Protein 3E2T (pdb70)

Secondary structure (DSSP, 8-state):
-------BGGGGGTT---EE-BTTTB--SSHHHH-HHHHHHHHHHHHHHHH--TTSPPPP----HHHHHHHHHHHHHHHHHHHHHB-HHHHHTHHHHHHHH--BTTBPPPHHHHHHHHHHHHS-EEEE-SSEE-HHHHHHHHHTTEEEE--S---TT-TT--SS--HHIIIIIIHHHHTSHHHHHHHHHHHHHHTT--HHHHHHHHHHHIIIIIT-EEEETTEEEE--HHHHT-HHHHHHHTSS-S-EEE--HHHHTTS---SSS--S-EEEESSHHHHHHHHHHHHTTS--SS--EEETTTTEEE-

Radius of gyration: 18.28 Å; Cα contacts (8 Å, |Δi|>4): 545; chains: 1; bounding box: 45×47×47 Å

CATH classification: 1.10.800.10

Structure (mmCIF, N/CA/C/O backbone):
data_3E2T
#
_entry.id   3E2T
#
_cell.length_a   78.000
_cell.length_b   155.300
_cell.length_c   61.800
_cell.angle_alpha   90.000
_cell.angle_beta   90.000
_cell.angle_gamma   90.000
#
_symmetry.space_group_name_H-M   'C 2 2 21'
#
loop_
_entity.id
_entity.type
_entity.pdbx_description
1 polymer 'Tryptophan 5-hydroxylase 1'
2 non-polymer 'FE (III) ION'
3 non-polymer 'SULFATE ION'
4 non-polymer IMIDAZOLE
5 non-polymer TRYPTOPHAN
6 non-polymer 'TRIETHYLENE GLYCOL'
7 water water
#
loop_
_atom_site.group_PDB
_atom_site.id
_atom_site.type_symbol
_atom_site.label_atom_id
_atom_site.label_alt_id
_atom_site.label_comp_id
_atom_site.label_asym_id
_atom_site.label_entity_id
_atom_site.label_seq_id
_atom_site.pdbx_PDB_ins_code
_atom_site.Cartn_x
_atom_site.Cartn_y
_atom_site.Cartn_z
_atom_site.occupancy
_atom_site.B_iso_or_equiv
_atom_site.auth_seq_id
_atom_site.auth_comp_id
_atom_site.auth_asym_id
_atom_site.auth_atom_id
_atom_site.pdbx_PDB_model_num
ATOM 1 N N . ASN A 1 5 ? -17.568 9.499 -29.320 1.00 46.60 105 ASN A N 1
ATOM 2 C CA . ASN A 1 5 ? -16.345 8.753 -28.900 1.00 46.47 105 ASN A CA 1
ATOM 3 C C . ASN A 1 5 ? -15.919 9.081 -27.461 1.00 45.28 105 ASN A C 1
ATOM 4 O O . ASN A 1 5 ? -15.464 10.195 -27.181 1.00 45.95 105 ASN A O 1
ATOM 9 N N . ILE A 1 6 ? -16.060 8.101 -26.567 1.00 43.12 106 ILE A N 1
ATOM 10 C CA . ILE A 1 6 ? -15.780 8.263 -25.130 1.00 40.35 106 ILE A CA 1
ATOM 11 C C . ILE A 1 6 ? -14.464 8.986 -24.830 1.00 37.91 106 ILE A C 1
ATOM 12 O O . ILE A 1 6 ? -13.396 8.469 -25.157 1.00 38.15 106 ILE A O 1
ATOM 17 N N . PRO A 1 7 ? -14.534 10.175 -24.191 1.00 34.82 107 PRO A N 1
ATOM 18 C CA . PRO A 1 7 ? -13.316 10.903 -23.778 1.00 31.95 107 PRO A CA 1
ATOM 19 C C . PRO A 1 7 ? -12.476 10.086 -22.788 1.00 28.59 107 PRO A C 1
ATOM 20 O O . PRO A 1 7 ? -12.978 9.142 -22.193 1.00 28.06 107 PRO A O 1
ATOM 24 N N . TRP A 1 8 ? -11.201 10.433 -22.641 1.00 26.18 108 TRP A N 1
ATOM 25 C CA . TRP A 1 8 ? -10.331 9.766 -21.673 1.00 23.34 108 TRP A CA 1
ATOM 26 C C . TRP A 1 8 ? -10.892 9.941 -20.255 1.00 21.36 108 TRP A C 1
ATOM 27 O O . TRP A 1 8 ? -11.362 11.026 -19.906 1.00 19.28 108 TRP A O 1
ATOM 38 N N . TYR A 1 9 ? -10.847 8.880 -19.454 1.00 19.32 109 TYR A N 1
ATOM 39 C CA . TYR A 1 9 ? -11.142 8.990 -18.018 1.00 18.56 109 TYR A CA 1
ATOM 40 C C . TYR A 1 9 ? -10.269 8.051 -17.170 1.00 17.25 109 TYR A C 1
ATOM 41 O O . TYR A 1 9 ? -9.881 6.968 -17.626 1.00 16.51 109 TYR A O 1
ATOM 50 N N . PRO A 1 10 ? -9.943 8.467 -15.933 1.00 16.42 110 PRO A N 1
ATOM 51 C CA . PRO A 1 10 ? -9.153 7.603 -15.050 1.00 15.08 110 PRO A CA 1
ATOM 52 C C . PRO A 1 10 ? -9.901 6.321 -14.616 1.00 14.69 110 PRO A C 1
ATOM 53 O O . PRO A 1 10 ? -11.129 6.343 -14.388 1.00 13.54 110 PRO A O 1
ATOM 57 N N . LYS A 1 11 ? -9.156 5.218 -14.518 1.00 14.76 111 LYS A N 1
ATOM 58 C CA . LYS A 1 11 ? -9.706 3.886 -14.183 1.00 16.79 111 LYS A CA 1
ATOM 59 C C . LYS A 1 11 ? -9.322 3.407 -12.783 1.00 16.52 111 LYS A C 1
ATOM 60 O O . LYS A 1 11 ? -9.965 2.518 -12.214 1.00 16.35 111 LYS A O 1
ATOM 66 N N . LYS A 1 12 ? -8.232 3.950 -12.265 1.00 15.65 112 LYS A N 1
ATOM 67 C CA . LYS A 1 12 ? -7.765 3.616 -10.926 1.00 16.03 112 LYS A CA 1
ATOM 68 C C . LYS A 1 12 ? -7.221 4.886 -10.288 1.00 14.81 112 LYS A C 1
ATOM 69 O O . LYS A 1 12 ? -6.921 5.862 -10.995 1.00 15.23 112 LYS A O 1
ATOM 75 N N . ILE A 1 13 ? -7.102 4.877 -8.967 1.00 12.78 113 ILE A N 1
ATOM 76 C CA . ILE A 1 13 ? -6.763 6.082 -8.211 1.00 12.36 113 ILE A CA 1
ATOM 77 C C . ILE A 1 13 ? -5.435 6.733 -8.627 1.00 12.51 113 ILE A C 1
ATOM 78 O O . ILE A 1 13 ? -5.345 7.961 -8.659 1.00 11.00 113 ILE A O 1
ATOM 83 N N . SER A 1 14 ? -4.419 5.935 -8.968 1.00 13.23 114 SER A N 1
ATOM 84 C CA . SER A 1 14 ? -3.141 6.528 -9.384 1.00 13.07 114 SER A CA 1
ATOM 85 C C . SER A 1 14 ? -3.213 7.248 -10.730 1.00 12.88 114 SER A C 1
ATOM 86 O O . SER A 1 14 ? -2.337 8.066 -11.035 1.00 13.15 114 SER A O 1
ATOM 89 N N . ASP A 1 15 ? -4.220 6.925 -11.542 1.00 11.68 115 ASP A N 1
ATOM 90 C CA . ASP A 1 15 ? -4.406 7.610 -12.824 1.00 12.41 115 ASP A CA 1
ATOM 91 C C . ASP A 1 15 ? -4.649 9.111 -12.659 1.00 12.43 115 ASP A C 1
ATOM 92 O O . ASP A 1 15 ? -4.527 9.853 -13.637 1.00 12.83 115 ASP A O 1
ATOM 97 N N . LEU A 1 16 ? -5.007 9.555 -11.451 1.00 11.95 116 LEU A N 1
ATOM 98 C CA . LEU A 1 16 ? -5.165 11.003 -11.175 1.00 12.13 116 LEU A CA 1
ATOM 99 C C . LEU A 1 16 ? -3.829 11.781 -11.292 1.00 12.14 116 LEU A C 1
ATOM 100 O O . LEU A 1 16 ? -3.812 13.038 -11.288 1.00 11.01 116 LEU A O 1
ATOM 105 N N . ASP A 1 17 ? -2.714 11.042 -11.411 1.00 11.45 117 ASP A N 1
ATOM 106 C CA . ASP A 1 17 ? -1.404 11.668 -11.717 1.00 12.15 117 ASP A CA 1
ATOM 107 C C . ASP A 1 17 ? -1.349 12.164 -13.159 1.00 11.88 117 ASP A C 1
ATOM 108 O O . ASP A 1 17 ? -0.587 13.072 -13.471 1.00 12.08 117 ASP A O 1
ATOM 113 N N . LYS A 1 18 ? -2.124 11.529 -14.034 1.00 12.54 118 LYS A N 1
ATOM 114 C CA . LYS A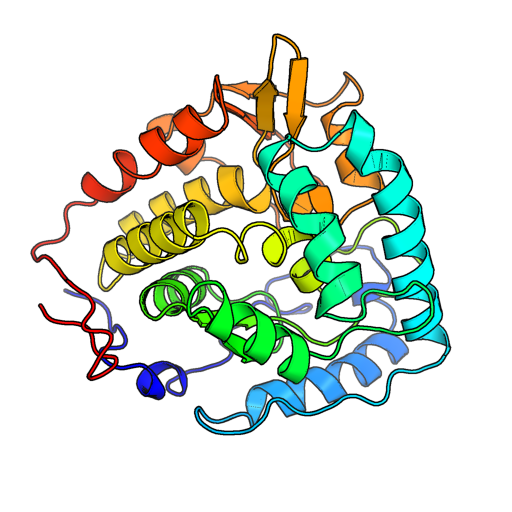 1 18 ? -2.062 11.794 -15.479 1.00 12.25 118 LYS A CA 1
ATOM 115 C C . LYS A 1 18 ? -2.719 13.121 -15.827 1.00 13.15 118 LYS A C 1
ATOM 116 O O . LYS A 1 18 ? -3.899 13.324 -15.549 1.00 12.19 118 LYS A O 1
ATOM 122 N N . CYS A 1 19 ? -1.931 14.039 -16.385 1.00 14.43 119 CYS A N 1
ATOM 123 C CA . CYS A 1 19 ? -2.416 15.377 -16.708 1.00 14.21 119 CYS A CA 1
ATOM 124 C C . CYS A 1 19 ? -3.020 16.079 -15.485 1.00 13.81 119 CYS A C 1
ATOM 125 O O . CYS A 1 19 ? -4.030 16.793 -15.582 1.00 13.48 119 CYS A O 1
ATOM 128 N N . ALA A 1 20 ? -2.393 15.871 -14.332 1.00 14.59 120 ALA A N 1
ATOM 129 C CA . ALA A 1 20 ? -2.780 16.562 -13.103 1.00 13.51 120 ALA A CA 1
ATOM 130 C C . ALA A 1 20 ? -2.672 18.091 -13.293 1.00 13.93 120 ALA A C 1
ATOM 131 O O . ALA A 1 20 ? -1.955 18.556 -14.175 1.00 14.11 120 ALA A O 1
ATOM 133 N N . ASN A 1 21 ? -3.394 18.857 -12.471 1.00 12.91 121 ASN A N 1
ATOM 134 C CA . ASN A 1 21 ? -3.236 20.318 -12.418 1.00 14.20 121 ASN A CA 1
ATOM 135 C C . ASN A 1 21 ? -3.564 21.052 -13.712 1.00 14.41 121 ASN A C 1
ATOM 136 O O . ASN A 1 21 ? -2.935 22.058 -14.058 1.00 13.36 121 ASN A O 1
ATOM 141 N N . ARG A 1 22 ? -4.581 20.561 -14.405 1.00 14.94 122 ARG A N 1
ATOM 142 C CA . ARG A 1 22 ? -5.162 21.295 -15.525 1.00 15.77 122 ARG A CA 1
ATOM 143 C C . ARG A 1 22 ? -6.122 22.346 -14.942 1.00 13.81 122 ARG A C 1
ATOM 144 O O . ARG A 1 22 ? -7.342 22.140 -14.843 1.00 13.33 122 ARG A O 1
ATOM 152 N N . VAL A 1 23 ? -5.538 23.457 -14.514 1.00 13.04 123 VAL A N 1
ATOM 153 C CA . VAL A 1 23 ? -6.232 24.464 -13.717 1.00 12.77 123 VAL A CA 1
ATOM 154 C C . VAL A 1 23 ? -6.391 25.800 -14.446 1.00 13.55 123 VAL A C 1
ATOM 155 O O . VAL A 1 23 ? -5.598 26.146 -15.337 1.00 13.92 123 VAL A O 1
ATOM 159 N N A LEU A 1 24 ? -7.393 26.567 -14.032 0.50 14.20 124 LEU A N 1
ATOM 160 N N B LEU A 1 24 ? -7.422 26.545 -14.071 0.50 13.90 124 LEU A N 1
ATOM 161 C CA A LEU A 1 24 ? -7.649 27.887 -14.591 0.50 15.26 124 LEU A CA 1
ATOM 162 C CA B LEU A 1 24 ? -7.623 27.880 -14.601 0.50 14.68 124 LEU A CA 1
ATOM 163 C C A LEU A 1 24 ? -6.833 28.927 -13.824 0.50 15.65 124 LEU A C 1
ATOM 164 C C B LEU A 1 24 ? -6.693 28.815 -13.840 0.50 15.23 124 LEU A C 1
ATOM 165 O O A LEU A 1 24 ? -6.872 28.962 -12.594 0.50 15.88 124 LEU A O 1
ATOM 166 O O B LEU A 1 24 ? -6.496 28.656 -12.634 0.50 15.22 124 LEU A O 1
ATOM 175 N N . MET A 1 25 ? -6.095 29.765 -14.553 1.00 14.97 125 MET A N 1
ATOM 176 C CA . MET A 1 25 ? -5.126 30.678 -13.952 1.00 15.34 125 MET A CA 1
ATOM 177 C C . MET A 1 25 ? -5.333 32.131 -14.354 1.00 14.98 125 MET A C 1
ATOM 178 O O . MET A 1 25 ? -5.751 32.434 -15.485 1.00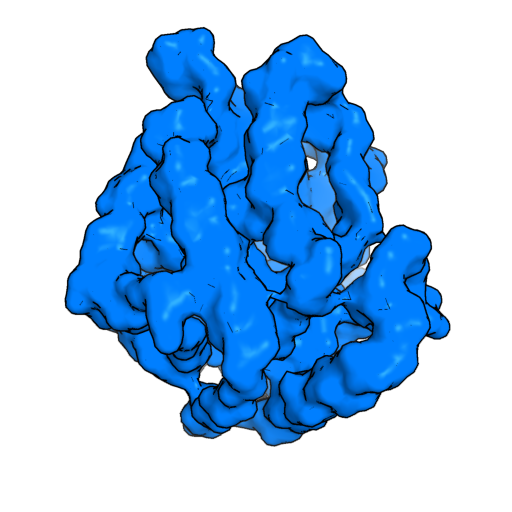 14.14 125 MET A O 1
ATOM 183 N N . TYR A 1 26 ? -5.006 33.031 -13.425 1.00 15.63 126 TYR A N 1
ATOM 184 C CA . TYR A 1 26 ? -4.978 34.467 -13.702 1.00 15.71 126 TYR A CA 1
ATOM 185 C C . TYR A 1 26 ? -3.987 34.751 -14.835 1.00 15.63 126 TYR A C 1
ATOM 186 O O . TYR A 1 26 ? -2.883 34.198 -14.855 1.00 14.86 126 TYR A O 1
ATOM 195 N N . GLY A 1 27 ? -4.389 35.574 -15.798 1.00 16.49 127 GLY A N 1
ATOM 196 C CA . GLY A 1 27 ? -3.555 35.823 -16.976 1.00 18.20 127 GLY A CA 1
ATOM 197 C C . GLY A 1 27 ? -3.765 34.854 -18.136 1.00 20.01 127 GLY A C 1
ATOM 198 O O . GLY A 1 27 ? -3.120 34.967 -19.194 1.00 21.52 127 GLY A O 1
ATOM 199 N N . SER A 1 28 ? -4.651 33.883 -17.949 1.00 20.06 128 SER A N 1
ATOM 200 C CA . SER A 1 28 ? -4.990 32.963 -19.027 1.00 19.96 128 SER A CA 1
ATOM 201 C C . SER A 1 28 ? -6.497 32.880 -19.161 1.00 20.40 128 SER A C 1
ATOM 202 O O . SER A 1 28 ? -7.057 33.266 -20.201 1.00 20.50 128 SER A O 1
ATOM 205 N N . ASP A 1 29 ? -7.149 32.391 -18.107 1.00 18.97 129 ASP A N 1
ATOM 206 C CA . ASP A 1 29 ? -8.595 32.179 -18.112 1.00 19.90 129 ASP A CA 1
ATOM 207 C C . ASP A 1 29 ? -9.352 33.068 -17.097 1.00 18.76 129 ASP A C 1
ATOM 208 O O . ASP A 1 29 ? -10.578 33.240 -17.227 1.00 18.33 129 ASP A O 1
ATOM 213 N N . LEU A 1 30 ? -8.637 33.619 -16.105 1.00 14.67 130 LEU A N 1
ATOM 214 C CA . LEU A 1 30 ? -9.248 34.464 -15.058 1.00 13.29 130 LEU A CA 1
ATOM 215 C C . LEU A 1 30 ? -8.741 35.916 -15.048 1.00 13.89 130 LEU A C 1
ATOM 216 O O . LEU A 1 30 ? -7.578 36.201 -15.382 1.00 13.46 130 LEU A O 1
ATOM 221 N N . ASP A 1 31 ? -9.617 36.831 -14.649 1.00 13.55 131 ASP A N 1
ATOM 222 C CA . ASP A 1 31 ? -9.238 38.239 -14.436 1.00 15.01 131 ASP A CA 1
ATOM 223 C C . ASP A 1 31 ? -10.230 38.913 -13.480 1.00 14.52 131 ASP A C 1
ATOM 224 O O . ASP A 1 31 ? -11.418 38.552 -13.452 1.00 15.71 131 ASP A O 1
ATOM 229 N N . ALA A 1 32 ? -9.743 39.888 -12.705 1.00 13.65 132 ALA A N 1
ATOM 230 C CA . ALA A 1 32 ? -10.561 40.615 -11.747 1.00 12.44 132 ALA A CA 1
ATOM 231 C C . ALA A 1 32 ? -9.738 41.760 -11.157 1.00 13.36 132 ALA A C 1
ATOM 232 O O . ALA A 1 32 ? -8.535 41.626 -10.996 1.00 12.69 132 ALA A O 1
ATOM 234 N N . ASP A 1 33 ? -10.383 42.873 -10.831 1.00 14.39 133 ASP A N 1
ATOM 235 C CA . ASP A 1 33 ? -9.698 43.953 -10.138 1.00 15.91 133 ASP A CA 1
ATOM 236 C C . ASP A 1 33 ? -9.597 43.634 -8.642 1.00 14.25 133 ASP A C 1
ATOM 237 O O . ASP A 1 33 ? -10.327 44.175 -7.841 1.00 14.69 133 ASP A O 1
ATOM 242 N N . HIS A 1 34 ? -8.664 42.773 -8.274 1.00 12.66 134 HIS A N 1
ATOM 243 C CA . HIS A 1 34 ? -8.580 42.286 -6.894 1.00 12.04 134 HIS A CA 1
ATOM 244 C C . HIS A 1 34 ? -7.105 42.029 -6.627 1.00 11.07 134 HIS A C 1
ATOM 245 O O . HIS A 1 34 ? -6.403 41.504 -7.499 1.00 13.37 134 HIS A O 1
ATOM 252 N N . PRO A 1 35 ? -6.614 42.396 -5.427 1.00 11.47 135 PRO A N 1
ATOM 253 C CA . PRO A 1 35 ? -5.181 42.260 -5.144 1.00 9.97 135 PRO A CA 1
ATOM 254 C C . PRO A 1 35 ? -4.647 40.814 -5.225 1.00 9.69 135 PRO A C 1
ATOM 255 O O . PRO A 1 35 ? -3.462 40.606 -5.503 1.00 8.48 135 PRO A O 1
ATOM 259 N N . GLY A 1 36 ? -5.512 39.824 -4.992 1.00 8.35 136 GLY A N 1
ATOM 260 C CA . GLY A 1 36 ? -5.111 38.409 -5.115 1.00 8.37 136 GLY A CA 1
ATOM 261 C C . GLY A 1 36 ? -4.651 38.033 -6.518 1.00 8.58 136 GLY A C 1
ATOM 262 O O . GLY A 1 36 ? -3.912 37.061 -6.690 1.00 7.55 136 GLY A O 1
ATOM 263 N N . PHE A 1 37 ? -5.108 38.788 -7.521 1.00 7.97 137 PHE A N 1
ATOM 264 C CA . PHE A 1 37 ? -4.552 38.703 -8.887 1.00 10.76 137 PHE A CA 1
ATOM 265 C C . PHE A 1 37 ? -3.479 39.772 -9.155 1.00 11.00 137 PHE A C 1
ATOM 266 O O . PHE A 1 37 ? -2.422 39.472 -9.723 1.00 12.53 137 PHE A O 1
ATOM 274 N N . LYS A 1 38 ? -3.745 41.013 -8.751 1.00 11.76 138 LYS A N 1
ATOM 275 C CA . LYS A 1 38 ? -2.931 42.155 -9.204 1.00 12.88 138 LYS A CA 1
ATOM 276 C C . LYS A 1 38 ? -1.632 42.458 -8.434 1.00 12.96 138 LYS A C 1
ATOM 277 O O . LYS A 1 38 ? -0.728 43.084 -8.985 1.00 14.47 138 LYS A O 1
ATOM 283 N N . ASP A 1 39 ? -1.530 42.011 -7.180 1.00 12.80 139 ASP A N 1
ATOM 284 C CA . ASP A 1 39 ? -0.344 42.264 -6.356 1.00 11.97 139 ASP A CA 1
ATOM 285 C C . ASP A 1 39 ? 0.765 41.285 -6.762 1.00 11.50 139 ASP A C 1
ATOM 286 O O . ASP A 1 39 ? 0.733 40.094 -6.422 1.00 9.55 139 ASP A O 1
ATOM 291 N N . ASN A 1 40 ? 1.756 41.804 -7.481 1.00 12.33 140 ASN A N 1
ATOM 292 C CA . ASN A 1 40 ? 2.846 41.002 -7.996 1.00 12.05 140 ASN A CA 1
ATOM 293 C C . ASN A 1 40 ? 3.629 40.228 -6.936 1.00 12.45 140 ASN A C 1
ATOM 294 O O . ASN A 1 40 ? 4.048 39.109 -7.174 1.00 13.38 140 ASN A O 1
ATOM 299 N N . VAL A 1 41 ? 3.844 40.833 -5.774 1.00 12.80 141 VAL A N 1
ATOM 300 C CA . VAL A 1 41 ? 4.537 40.168 -4.657 1.00 12.31 141 VAL A CA 1
ATOM 301 C C . VAL A 1 41 ? 3.741 38.950 -4.142 1.00 13.00 141 VAL A C 1
ATOM 302 O O . VAL A 1 41 ? 4.307 37.899 -3.818 1.00 11.72 141 VAL A O 1
ATOM 306 N N . TYR A 1 42 ? 2.420 39.091 -4.076 1.00 10.74 142 TYR A N 1
ATOM 307 C CA . TYR A 1 42 ? 1.582 37.988 -3.626 1.00 11.54 142 TYR A CA 1
ATOM 308 C C . TYR A 1 42 ? 1.601 36.830 -4.640 1.00 11.10 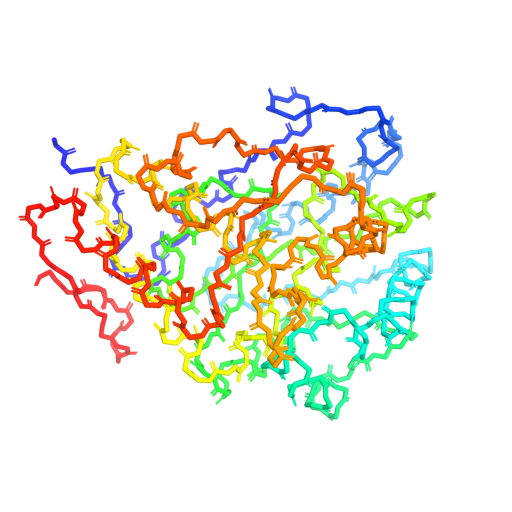142 TYR A C 1
ATOM 309 O O . TYR A 1 42 ? 1.622 35.665 -4.252 1.00 11.05 142 TYR A O 1
ATOM 318 N N . ARG A 1 43 ? 1.586 37.149 -5.934 1.00 11.25 143 ARG A N 1
ATOM 319 C CA . ARG A 1 43 ? 1.669 36.108 -6.970 1.00 12.18 143 ARG A CA 1
ATOM 320 C C . ARG A 1 43 ? 2.973 35.289 -6.877 1.00 12.96 143 ARG A C 1
ATOM 321 O O . ARG A 1 43 ? 2.990 34.077 -7.168 1.00 13.35 143 ARG A O 1
ATOM 329 N N . LYS A 1 44 ? 4.071 35.940 -6.497 1.00 12.05 144 LYS A N 1
ATOM 330 C CA . LYS A 1 44 ? 5.332 35.218 -6.339 1.00 13.45 144 LYS A CA 1
ATOM 331 C C . LYS A 1 44 ? 5.280 34.225 -5.187 1.00 13.22 144 LYS A C 1
ATOM 332 O O . LYS A 1 44 ? 5.817 33.115 -5.296 1.00 14.49 144 LYS A O 1
ATOM 338 N N . ARG A 1 45 ? 4.585 34.597 -4.113 1.00 13.19 145 ARG A N 1
ATOM 339 C CA . ARG A 1 45 ? 4.377 33.690 -2.981 1.00 13.40 145 ARG A CA 1
ATOM 340 C C . ARG A 1 45 ? 3.506 32.491 -3.391 1.00 13.85 145 ARG A C 1
ATOM 341 O O . ARG A 1 45 ? 3.780 31.351 -2.995 1.00 13.70 145 ARG A O 1
ATOM 349 N N . ARG A 1 46 ? 2.463 32.753 -4.185 1.00 13.02 146 ARG A N 1
ATOM 350 C CA . ARG A 1 46 ? 1.501 31.712 -4.579 1.00 12.05 146 ARG A CA 1
ATOM 351 C C . ARG A 1 46 ? 2.205 30.586 -5.341 1.00 12.51 146 ARG A C 1
ATOM 352 O O . ARG A 1 46 ? 1.813 29.417 -5.269 1.00 12.30 146 ARG A O 1
ATOM 360 N N . LYS A 1 47 ? 3.246 30.947 -6.080 1.00 12.78 147 LYS A N 1
ATOM 361 C CA . LYS A 1 47 ? 3.978 29.989 -6.910 1.00 16.51 147 LYS A CA 1
ATOM 362 C C . LYS A 1 47 ? 4.674 28.902 -6.071 1.00 16.47 147 LYS A C 1
ATOM 363 O O . LYS A 1 47 ? 4.908 27.796 -6.562 1.00 16.95 147 LYS A O 1
ATOM 369 N N . TYR A 1 48 ? 5.019 29.215 -4.822 1.00 16.83 148 TYR A N 1
ATOM 370 C CA . TYR A 1 48 ? 5.576 28.202 -3.900 1.00 16.80 148 TYR A CA 1
ATOM 371 C C . TYR A 1 48 ? 4.583 27.033 -3.720 1.00 15.66 148 TYR A C 1
ATOM 372 O O . TYR A 1 48 ? 4.975 25.854 -3.820 1.00 14.67 148 TYR A O 1
ATOM 381 N N . PHE A 1 49 ? 3.304 27.360 -3.494 1.00 13.86 149 PHE A N 1
ATOM 382 C CA . PHE A 1 49 ? 2.241 26.352 -3.331 1.00 12.75 149 PHE A CA 1
ATOM 383 C C . PHE A 1 49 ? 1.936 25.596 -4.625 1.00 12.92 149 PHE A C 1
ATOM 384 O O . PHE A 1 49 ? 1.777 24.368 -4.623 1.00 12.42 149 PHE A O 1
ATOM 392 N N . ALA A 1 50 ? 1.841 26.332 -5.726 1.00 12.20 150 ALA A N 1
ATOM 393 C CA . ALA A 1 50 ? 1.628 25.753 -7.053 1.00 13.99 150 ALA A CA 1
ATOM 394 C C . ALA A 1 50 ? 2.678 24.690 -7.443 1.00 13.80 150 ALA A C 1
ATOM 395 O O . ALA A 1 50 ? 2.327 23.619 -7.946 1.00 14.17 150 ALA A O 1
ATOM 397 N N . ASP A 1 51 ? 3.958 24.991 -7.208 1.00 14.51 151 ASP A N 1
ATOM 398 C CA . ASP A 1 51 ? 5.045 24.041 -7.486 1.00 14.14 151 ASP A CA 1
ATOM 399 C C . ASP A 1 51 ? 4.921 22.756 -6.663 1.00 13.43 151 ASP A C 1
ATOM 400 O O . ASP A 1 51 ? 5.159 21.642 -7.163 1.00 11.83 151 ASP A O 1
ATOM 405 N N . LEU A 1 52 ? 4.549 22.913 -5.399 1.00 13.33 152 LEU A N 1
ATOM 406 C CA . LEU A 1 52 ? 4.331 21.777 -4.521 1.00 14.06 152 LEU A CA 1
ATOM 407 C C . LEU A 1 52 ? 3.222 20.875 -5.076 1.00 14.10 152 LEU A C 1
ATOM 408 O O . LEU A 1 52 ? 3.367 19.656 -5.135 1.00 12.76 152 LEU A O 1
ATOM 413 N N . ALA A 1 53 ? 2.111 21.479 -5.477 1.00 13.48 153 ALA A N 1
ATOM 414 C CA . ALA A 1 53 ? 1.016 20.727 -6.085 1.00 13.69 153 ALA A CA 1
ATOM 415 C C . ALA A 1 53 ? 1.435 20.029 -7.389 1.00 14.97 153 ALA A C 1
ATOM 416 O O . ALA A 1 53 ? 1.031 18.884 -7.636 1.00 13.40 153 ALA A O 1
ATOM 418 N N . MET A 1 54 ? 2.225 20.719 -8.221 1.00 14.73 154 MET A N 1
ATOM 419 C CA . MET A 1 54 ? 2.629 20.177 -9.517 1.00 18.49 154 MET A CA 1
ATOM 420 C C . MET A 1 54 ? 3.579 18.991 -9.417 1.00 16.81 154 MET A C 1
ATOM 421 O O . MET A 1 54 ? 3.646 18.175 -10.340 1.00 16.72 154 MET A O 1
ATOM 426 N N . ASN A 1 55 ? 4.305 18.898 -8.308 1.00 16.28 155 ASN A N 1
ATOM 427 C CA . ASN A 1 55 ? 5.215 17.777 -8.107 1.00 17.74 155 ASN A CA 1
ATOM 428 C C . ASN A 1 55 ? 4.661 16.628 -7.255 1.00 16.59 155 ASN A C 1
ATOM 429 O O . ASN A 1 55 ? 5.337 15.612 -7.055 1.00 16.77 155 ASN A O 1
ATOM 434 N N . TYR A 1 56 ? 3.439 16.781 -6.755 1.00 14.30 156 TYR A N 1
ATOM 435 C CA . TYR A 1 56 ? 2.806 15.709 -5.979 1.00 13.89 156 TYR A CA 1
ATOM 436 C C . TYR A 1 56 ? 2.491 14.470 -6.839 1.00 12.62 156 TYR A C 1
ATOM 437 O O . TYR A 1 56 ? 2.045 14.592 -7.972 1.00 12.15 156 TYR A O 1
ATOM 446 N N . LYS A 1 57 ? 2.711 13.280 -6.276 1.00 13.06 157 LYS A N 1
ATOM 447 C CA . LYS A 1 57 ? 2.385 12.010 -6.934 1.00 13.12 157 LYS A CA 1
ATOM 448 C C . LYS A 1 57 ? 1.563 11.196 -5.955 1.00 12.47 157 LYS A C 1
ATOM 449 O O . LYS A 1 57 ? 1.893 11.153 -4.774 1.00 12.00 157 LYS A O 1
ATOM 455 N N . HIS A 1 58 ? 0.491 10.567 -6.425 1.00 13.34 158 HIS A N 1
ATOM 456 C CA . HIS A 1 58 ? -0.318 9.689 -5.551 1.00 14.69 158 HIS A CA 1
ATOM 457 C C . HIS A 1 58 ? 0.577 8.805 -4.660 1.00 15.64 158 HIS A C 1
ATOM 458 O O . HIS A 1 58 ? 1.518 8.185 -5.139 1.00 16.09 158 HIS A O 1
ATOM 465 N N . GLY A 1 59 ? 0.283 8.758 -3.367 1.00 16.81 159 GLY A N 1
ATOM 466 C CA . GLY A 1 59 ? 1.096 7.983 -2.424 1.00 18.06 159 GLY A CA 1
ATOM 467 C C . GLY A 1 59 ? 2.036 8.842 -1.592 1.00 19.50 159 GLY A C 1
ATOM 468 O O . GLY A 1 59 ? 2.495 8.413 -0.523 1.00 18.98 159 GLY A O 1
ATOM 469 N N . ASP A 1 60 ? 2.330 10.054 -2.067 1.00 19.06 160 ASP A N 1
ATOM 470 C CA . ASP A 1 60 ? 3.144 11.002 -1.281 1.00 18.07 160 ASP A CA 1
ATOM 471 C C . ASP A 1 60 ? 2.370 11.490 -0.058 1.00 18.07 160 ASP A C 1
ATOM 472 O O . ASP A 1 60 ? 1.150 11.626 -0.105 1.00 17.48 160 ASP A O 1
ATOM 477 N N . PRO A 1 61 ? 3.076 11.816 1.034 1.00 18.31 161 PRO A N 1
ATOM 478 C CA . PRO A 1 61 ? 2.361 12.609 2.040 1.00 17.93 161 PRO A CA 1
ATOM 479 C C . PRO A 1 61 ? 2.104 13.995 1.439 1.00 17.34 161 PRO A C 1
ATOM 480 O O . PRO A 1 61 ? 2.844 14.423 0.549 1.00 16.92 161 PRO A O 1
ATOM 484 N N . ILE A 1 62 ? 1.068 14.692 1.889 1.00 15.56 162 ILE A N 1
ATOM 485 C CA . ILE A 1 62 ? 0.852 16.050 1.389 1.00 15.82 162 ILE A CA 1
ATOM 486 C C . ILE A 1 62 ? 1.830 16.973 2.087 1.00 15.91 162 ILE A C 1
ATOM 487 O O . ILE A 1 62 ? 1.935 16.947 3.308 1.00 14.63 162 ILE A O 1
ATOM 492 N N . PRO A 1 63 ? 2.545 17.806 1.310 1.00 17.44 163 PRO A N 1
ATOM 493 C CA . PRO A 1 63 ? 3.589 18.658 1.885 1.00 18.38 163 PRO A CA 1
ATOM 494 C C . PRO A 1 63 ? 3.064 19.537 3.022 1.00 19.33 163 PRO A C 1
ATOM 495 O O . PRO A 1 63 ? 1.990 20.145 2.887 1.00 18.52 163 PRO A O 1
ATOM 499 N N . GLU A 1 64 ? 3.802 19.585 4.131 1.00 20.24 164 GLU A N 1
ATOM 500 C CA . GLU A 1 64 ? 3.422 20.435 5.245 1.00 22.78 164 GLU A CA 1
ATOM 501 C C . GLU A 1 64 ? 3.944 21.836 4.933 1.00 21.56 164 GLU A C 1
ATOM 502 O O . GLU A 1 64 ? 5.045 21.986 4.391 1.00 21.22 164 GLU A O 1
ATOM 508 N N . ILE A 1 65 ? 3.148 22.855 5.250 1.00 19.81 165 ILE A N 1
ATOM 509 C CA . ILE A 1 65 ? 3.465 24.222 4.844 1.00 19.05 165 ILE A CA 1
ATOM 510 C C . ILE A 1 65 ? 3.879 25.081 6.025 1.00 19.70 165 ILE A C 1
ATOM 511 O O . ILE A 1 65 ? 3.275 25.016 7.100 1.00 18.77 165 ILE A O 1
ATOM 516 N N . GLU A 1 66 ? 4.909 25.894 5.825 1.00 20.42 166 GLU A N 1
ATOM 517 C CA . GLU A 1 66 ? 5.279 26.890 6.818 1.00 21.64 166 GLU A CA 1
ATOM 518 C C . GLU A 1 66 ? 4.613 28.188 6.403 1.00 19.60 166 GLU A C 1
ATOM 519 O O . GLU A 1 66 ? 5.105 28.859 5.518 1.00 19.53 166 GLU A O 1
ATOM 525 N N . PHE A 1 67 ? 3.474 28.522 7.017 1.00 17.54 167 PHE A N 1
ATOM 526 C CA . PHE A 1 67 ? 2.717 29.712 6.616 1.00 15.04 167 PHE A CA 1
ATOM 527 C C . PHE A 1 67 ? 3.367 30.986 7.182 1.00 15.28 167 PHE A C 1
ATOM 528 O O . PHE A 1 67 ? 4.014 30.940 8.231 1.00 15.03 167 PHE A O 1
ATOM 536 N N . THR A 1 68 ? 3.197 32.119 6.510 1.00 14.13 168 THR A N 1
ATOM 537 C CA . THR A 1 68 ? 3.688 33.379 7.072 1.00 13.99 168 THR A CA 1
ATOM 538 C C . THR A 1 68 ? 2.749 33.910 8.174 1.00 15.67 168 THR A C 1
ATOM 539 O O . THR A 1 68 ? 1.566 33.551 8.232 1.00 14.51 168 THR A O 1
ATOM 543 N N . GLU A 1 69 ? 3.277 34.767 9.051 1.00 15.32 169 GLU A N 1
ATOM 544 C CA . GLU A 1 69 ? 2.460 35.349 10.112 1.00 17.16 169 GLU A CA 1
ATOM 545 C C . GLU A 1 69 ? 1.233 36.052 9.495 1.00 15.39 169 GLU A C 1
ATOM 546 O O . GLU A 1 69 ? 0.125 35.960 10.006 1.00 13.32 169 GLU A O 1
ATOM 552 N N . GLU A 1 70 ? 1.448 36.744 8.383 1.00 15.04 170 GLU A N 1
ATOM 553 C CA . GLU A 1 70 ? 0.364 37.354 7.604 1.00 15.31 170 GLU A CA 1
ATOM 554 C C . GLU A 1 70 ? -0.756 36.379 7.156 1.00 13.77 170 GLU A C 1
ATOM 555 O O . GLU A 1 70 ? -1.953 36.703 7.229 1.00 10.70 170 GLU A O 1
ATOM 561 N N . GLU A 1 71 ? -0.352 35.228 6.623 1.00 12.71 171 GLU A N 1
ATOM 562 C CA . GLU A 1 71 ? -1.301 34.188 6.169 1.00 11.73 171 GLU A CA 1
ATOM 563 C C . GLU A 1 71 ? -2.072 33.598 7.359 1.00 11.72 171 GLU A C 1
ATOM 564 O O . GLU A 1 71 ? -3.297 33.404 7.303 1.00 10.41 171 GLU A O 1
ATOM 570 N N . ILE A 1 72 ? -1.363 33.319 8.453 1.00 11.86 172 ILE A N 1
ATOM 571 C CA . ILE A 1 72 ? -2.046 32.848 9.663 1.00 12.54 172 ILE A CA 1
ATOM 572 C C . ILE A 1 72 ? -3.092 33.865 10.180 1.00 12.71 172 ILE A C 1
ATOM 573 O O . ILE A 1 72 ? -4.214 33.481 10.515 1.00 13.28 172 ILE A O 1
ATOM 578 N N . LYS A 1 73 ? -2.743 35.152 10.197 1.00 12.66 173 LYS A N 1
ATOM 579 C CA . LYS A 1 73 ? -3.688 36.225 10.565 1.00 13.71 173 LYS A CA 1
ATOM 580 C C . LYS A 1 73 ? -4.968 36.303 9.676 1.00 12.93 173 LYS A C 1
ATOM 581 O O . LYS A 1 73 ? -6.097 36.534 10.174 1.00 9.80 173 LYS A O 1
ATOM 587 N N . THR A 1 74 ? -4.789 36.093 8.373 1.00 11.79 174 THR A N 1
ATOM 588 C CA . THR A 1 74 ? -5.908 36.011 7.423 1.00 11.24 174 THR A CA 1
ATOM 589 C C . THR A 1 74 ? -6.838 34.835 7.729 1.00 11.20 174 THR A C 1
ATOM 590 O O . THR A 1 74 ? -8.070 35.016 7.839 1.00 9.95 174 THR A O 1
ATOM 594 N N . TRP A 1 75 ? -6.258 33.641 7.885 1.00 10.33 175 TRP A N 1
ATOM 595 C CA . TRP A 1 75 ? -7.051 32.448 8.242 1.00 11.23 175 TRP A CA 1
ATOM 596 C C . TRP A 1 75 ? -7.863 32.761 9.497 1.00 11.54 175 TRP A C 1
ATOM 597 O O . TRP A 1 75 ? -9.053 32.433 9.596 1.00 11.35 175 TRP A O 1
ATOM 608 N N . GLY A 1 76 ? -7.220 33.438 10.444 1.00 12.13 176 GLY A N 1
ATOM 609 C CA . GLY A 1 76 ? -7.847 33.756 11.747 1.00 11.94 176 GLY A CA 1
ATOM 610 C C . GLY A 1 76 ? -9.070 34.637 11.639 1.00 12.75 176 GLY A C 1
ATOM 611 O O . GLY A 1 76 ? -10.084 34.401 12.311 1.00 12.30 176 GLY A O 1
ATOM 612 N N . THR A 1 77 ? -8.961 35.675 10.810 1.00 12.47 177 THR A N 1
ATOM 613 C CA . THR A 1 77 ? -10.059 36.583 10.529 1.00 13.22 177 THR A CA 1
ATOM 614 C C . THR A 1 77 ? -11.226 35.860 9.831 1.00 13.38 177 THR A C 1
ATOM 615 O O . THR A 1 77 ? -12.391 36.035 10.209 1.00 13.09 177 THR A O 1
ATOM 619 N N . VAL A 1 78 ? -10.901 35.070 8.807 1.00 12.02 178 VAL A N 1
ATOM 620 C CA . VAL A 1 78 ? -11.906 34.286 8.059 1.00 10.93 178 VAL A CA 1
ATOM 621 C C . VAL A 1 78 ? -12.634 33.303 8.970 1.00 11.99 178 VAL A C 1
ATOM 622 O O . VAL A 1 78 ? -13.869 33.285 9.023 1.00 11.50 178 VAL A O 1
ATOM 626 N N . TYR A 1 79 ? -11.859 32.494 9.694 1.00 11.12 179 TYR A N 1
ATOM 627 C CA . TYR A 1 79 ? -12.401 31.536 10.639 1.00 13.19 179 TYR A CA 1
ATOM 628 C C . TYR A 1 79 ? -13.310 32.211 11.683 1.00 13.59 179 TYR A C 1
ATOM 629 O O . TYR A 1 79 ? -14.451 31.805 11.898 1.00 12.72 179 TYR A O 1
ATOM 638 N N . ARG A 1 80 ? -12.799 33.254 12.316 1.00 13.83 180 ARG A N 1
ATOM 639 C CA . ARG A 1 80 ? -13.532 33.932 13.382 1.00 17.00 180 ARG A CA 1
ATOM 640 C C . ARG A 1 80 ? -14.838 34.553 12.878 1.00 16.65 180 ARG A C 1
ATOM 641 O O . ARG A 1 80 ? -15.928 34.334 13.461 1.00 17.07 180 ARG A O 1
ATOM 649 N N . GLU A 1 81 ? -14.732 35.336 11.804 1.00 16.24 181 GLU A N 1
ATOM 650 C CA . GLU A 1 81 ? -15.896 36.031 11.238 1.00 15.50 181 GLU A CA 1
ATOM 651 C C . GLU A 1 81 ? -16.940 35.077 10.661 1.00 14.72 181 GLU A C 1
ATOM 652 O O . GLU A 1 81 ? -18.138 35.288 10.826 1.00 13.45 181 GLU A O 1
ATOM 658 N N . LEU A 1 82 ? -16.505 34.015 9.992 1.00 14.06 182 LEU A N 1
ATOM 659 C CA . LEU A 1 82 ? -17.490 33.073 9.466 1.00 13.28 182 LEU A CA 1
ATOM 660 C C . LEU A 1 82 ? -18.223 32.326 10.589 1.00 14.07 182 LEU A C 1
ATOM 661 O O . LEU A 1 82 ? -19.429 32.085 10.509 1.00 12.24 182 LEU A O 1
ATOM 666 N N . ASN A 1 83 ? -17.498 31.969 11.646 1.00 14.88 183 ASN A N 1
ATOM 667 C CA . ASN A 1 83 ? -18.120 31.234 12.739 1.00 15.99 183 ASN A CA 1
ATOM 668 C C . ASN A 1 83 ? -19.213 32.005 13.481 1.00 16.40 183 ASN A C 1
ATOM 669 O O . ASN A 1 83 ? -20.138 31.406 14.054 1.00 16.80 183 ASN A O 1
ATOM 674 N N . LYS A 1 84 ? -19.134 33.329 13.417 1.00 15.98 184 LYS A N 1
ATOM 675 C CA . LYS A 1 84 ? -20.178 34.209 13.951 1.00 16.80 184 LYS A CA 1
ATOM 676 C C . LYS A 1 84 ? -21.474 34.139 13.136 1.00 15.68 184 LYS A C 1
ATOM 677 O O . LYS A 1 84 ? -22.569 34.322 13.681 1.00 14.43 184 LYS A O 1
ATOM 683 N N . LEU A 1 85 ? -21.338 33.847 11.842 1.00 13.92 185 LEU A N 1
ATOM 684 C CA . LEU A 1 85 ? -22.461 33.845 10.901 1.00 13.02 185 LEU A CA 1
ATOM 685 C C . LEU A 1 85 ? -23.103 32.472 10.705 1.00 12.30 185 LEU A C 1
ATOM 686 O O . LEU A 1 85 ? -24.292 32.390 10.463 1.00 13.18 185 LEU A O 1
ATOM 691 N N . TYR A 1 86 ? -22.333 31.398 10.853 1.00 11.60 186 TYR A N 1
ATOM 692 C CA . TYR A 1 86 ? -22.873 30.066 10.620 1.00 12.55 186 TYR A CA 1
ATOM 693 C C . TYR A 1 86 ? -24.178 29.770 11.388 1.00 12.25 186 TYR A C 1
ATOM 694 O O . TYR A 1 86 ? -25.106 29.222 10.821 1.00 12.51 186 TYR A O 1
ATOM 703 N N . PRO A 1 87 ? -24.237 30.100 12.691 1.00 13.95 187 PRO A N 1
ATOM 704 C CA . PRO A 1 87 ? -25.459 29.718 13.429 1.00 14.47 187 PRO A CA 1
ATOM 705 C C . PRO A 1 87 ? -26.770 30.274 12.828 1.00 14.76 187 PRO A C 1
ATOM 706 O O . PRO A 1 87 ? -27.829 29.626 12.946 1.00 16.27 187 PRO A O 1
ATOM 710 N N . THR A 1 88 ? -26.706 31.442 12.189 1.00 14.70 188 THR A N 1
ATOM 711 C CA . THR A 1 88 ? -27.881 32.028 11.539 1.00 15.11 188 THR A CA 1
ATOM 712 C C . THR A 1 88 ? -27.993 31.837 10.010 1.00 15.52 188 THR A C 1
ATOM 713 O O . THR A 1 88 ? -29.055 32.064 9.427 1.00 17.41 188 THR A O 1
ATOM 717 N N . HIS A 1 89 ? -26.901 31.469 9.353 1.00 14.71 189 HIS A N 1
ATOM 718 C CA . HIS A 1 89 ? -26.886 31.405 7.893 1.00 13.62 189 HIS A CA 1
ATOM 719 C C . HIS A 1 89 ? -26.841 29.986 7.331 1.00 12.70 189 HIS A C 1
ATOM 720 O O . HIS A 1 89 ? -27.422 29.737 6.278 1.00 12.71 189 HIS A O 1
ATOM 727 N N . ALA A 1 90 ? -26.131 29.078 8.011 1.00 12.53 190 ALA A N 1
ATOM 728 C CA . ALA A 1 90 ? -25.898 27.731 7.473 1.00 12.87 190 ALA A CA 1
ATOM 729 C C . ALA A 1 90 ? -26.994 26.743 7.819 1.00 13.30 190 ALA A C 1
ATOM 730 O O . ALA A 1 90 ? -27.608 26.830 8.890 1.00 14.88 190 ALA A O 1
ATOM 732 N N . CYS A 1 91 ? -27.235 25.806 6.910 1.00 14.15 191 CYS A N 1
ATOM 733 C CA . CYS A 1 91 ? -28.201 24.724 7.121 1.00 14.91 191 CYS A CA 1
ATOM 734 C C . CYS A 1 91 ? -27.709 23.768 8.227 1.00 14.70 191 CYS A C 1
ATOM 735 O O . CYS A 1 91 ? -26.505 23.705 8.535 1.00 13.12 191 CYS A O 1
ATOM 738 N N . ARG A 1 92 ? -28.632 23.040 8.855 1.00 14.35 192 ARG A N 1
ATOM 739 C CA . ARG A 1 92 ? -28.251 22.267 10.032 1.00 16.36 192 ARG A CA 1
ATOM 740 C C . ARG A 1 92 ? -27.273 21.133 9.739 1.00 14.88 192 ARG A C 1
ATOM 741 O O . ARG A 1 92 ? -26.479 20.769 10.599 1.00 14.96 192 ARG A O 1
ATOM 749 N N . GLU A 1 93 ? -27.324 20.582 8.534 1.00 13.93 193 GLU A N 1
ATOM 750 C CA . GLU A 1 93 ? -26.427 19.491 8.144 1.00 14.96 193 GLU A CA 1
ATOM 751 C C . GLU A 1 93 ? -24.962 19.941 8.172 1.00 14.83 193 GLU A C 1
ATOM 752 O O . GLU A 1 93 ? -24.064 19.153 8.496 1.00 14.77 193 GLU A O 1
ATOM 758 N N . TYR A 1 94 ? -24.737 21.209 7.825 1.00 13.37 194 TYR A N 1
ATOM 759 C CA . TYR A 1 94 ? -23.395 21.820 7.850 1.00 13.06 194 TYR A CA 1
ATOM 760 C C . TYR A 1 94 ? -22.923 22.095 9.289 1.00 14.06 194 TYR A C 1
ATOM 761 O O . TYR A 1 94 ? -21.753 21.848 9.651 1.00 14.21 194 TYR A O 1
ATOM 770 N N . LEU A 1 95 ? -23.833 22.623 10.104 1.00 14.72 195 LEU A N 1
ATOM 771 C CA . LEU A 1 95 ? -23.541 22.957 11.499 1.00 16.65 195 LEU A CA 1
ATOM 772 C C . LEU A 1 95 ? -23.181 21.705 12.290 1.00 18.20 195 LEU A C 1
ATOM 773 O O . LEU A 1 95 ? -22.308 21.730 13.155 1.00 18.78 195 LEU A O 1
ATOM 778 N N . LYS A 1 96 ? -23.839 20.598 11.962 1.00 19.49 196 LYS A N 1
ATOM 779 C CA . LYS A 1 96 ? -23.640 19.339 12.689 1.00 20.28 196 LYS A CA 1
ATOM 780 C C . LYS A 1 96 ? -22.171 18.926 12.953 1.00 20.39 196 LYS A C 1
ATOM 781 O O . LYS A 1 96 ? -21.826 18.527 14.075 1.00 19.02 196 LYS A O 1
ATOM 787 N N . ASN A 1 97 ? -21.311 18.995 11.934 1.00 19.28 197 ASN A N 1
ATOM 788 C CA . ASN A 1 97 ? -19.957 18.477 12.084 1.00 19.47 197 ASN A CA 1
ATOM 789 C C . ASN A 1 97 ? -18.876 19.492 12.442 1.00 19.54 197 ASN A C 1
ATOM 790 O O . ASN A 1 97 ? -17.702 19.137 12.514 1.00 20.16 197 ASN A O 1
ATOM 795 N N . LEU A 1 98 ? -19.258 20.735 12.703 1.00 19.76 198 LEU A N 1
ATOM 796 C CA . LEU A 1 98 ? -18.272 21.745 13.113 1.00 19.77 198 LEU A CA 1
ATOM 797 C C . LEU A 1 98 ? -17.475 21.401 14.378 1.00 20.70 198 LEU A C 1
ATOM 798 O O . LEU A 1 98 ? -16.255 21.586 14.413 1.00 20.17 198 LEU A O 1
ATOM 803 N N . PRO A 1 99 ? -18.160 20.927 15.430 1.00 21.58 199 PRO A N 1
ATOM 804 C CA . PRO A 1 99 ? -17.419 20.534 16.643 1.00 22.72 199 PRO A CA 1
ATOM 805 C C . PRO A 1 99 ? -16.411 19.380 16.441 1.00 22.83 199 PRO A C 1
ATOM 806 O O . PRO A 1 99 ? -15.408 19.321 17.153 1.00 22.73 199 PRO A O 1
ATOM 810 N N . LEU A 1 100 ? -16.658 18.484 15.482 1.00 23.25 200 LEU A N 1
ATOM 811 C CA . LEU A 1 100 ? -15.658 17.459 15.130 1.00 22.81 200 LEU A CA 1
ATOM 812 C C . LEU A 1 100 ? -14.356 18.069 14.626 1.00 22.30 200 LEU A C 1
ATOM 813 O O . LEU A 1 100 ? -13.281 17.559 14.908 1.00 22.54 200 LEU A O 1
ATOM 818 N N . LEU A 1 101 ? -14.457 19.136 13.840 1.00 21.18 201 LEU A N 1
ATOM 819 C CA . LEU A 1 101 ? -13.279 19.737 13.250 1.00 20.81 201 LEU A CA 1
ATOM 820 C C . LEU A 1 101 ? -12.394 20.368 14.313 1.00 21.46 201 LEU A C 1
ATOM 821 O O . LEU A 1 101 ? -11.162 20.291 14.236 1.00 19.08 201 LEU A O 1
ATOM 826 N N . THR A 1 102 ? -13.021 20.992 15.307 1.00 22.07 202 THR A N 1
ATOM 827 C CA . THR A 1 102 ? -12.237 21.647 16.341 1.00 24.78 202 THR A CA 1
ATOM 828 C C . THR A 1 102 ? -11.664 20.578 17.256 1.00 26.45 202 THR A C 1
ATOM 829 O O . THR A 1 102 ? -10.492 20.620 17.599 1.00 26.57 202 THR A O 1
ATOM 833 N N . LYS A 1 103 ? -12.492 19.599 17.602 1.00 28.40 203 LYS A N 1
ATOM 834 C CA . LYS A 1 103 ? -12.097 18.537 18.519 1.00 31.40 203 LYS A CA 1
ATOM 835 C C . LYS A 1 103 ? -11.087 17.551 17.923 1.00 32.80 203 LYS A C 1
ATOM 836 O O . LYS A 1 103 ? -10.121 17.167 18.596 1.00 33.81 203 LYS A O 1
ATOM 842 N N . TYR A 1 104 ? -11.291 17.154 16.664 1.00 33.53 204 TYR A N 1
ATOM 843 C CA . TYR A 1 104 ? -10.470 16.092 16.059 1.00 34.28 204 TYR A CA 1
ATOM 844 C C . TYR A 1 104 ? -9.541 16.504 14.917 1.00 33.13 204 TYR A C 1
ATOM 845 O O . TYR A 1 104 ? -8.869 15.648 14.351 1.00 33.73 204 TYR A O 1
ATOM 854 N N . CYS A 1 105 ? -9.493 17.794 14.583 1.00 30.69 205 CYS A N 1
ATOM 855 C CA . CYS A 1 105 ? -8.672 18.270 13.462 1.00 28.60 205 CYS A CA 1
ATOM 856 C C . CYS A 1 105 ? -7.853 19.499 13.810 1.00 27.71 205 CYS A C 1
ATOM 857 O O . CYS A 1 105 ? -7.118 20.022 12.968 1.00 27.00 205 CYS A O 1
ATOM 860 N N . GLY A 1 106 ? -8.011 19.989 15.036 1.00 26.56 206 GLY A N 1
ATOM 861 C CA . GLY A 1 106 ? -7.265 21.163 15.479 1.00 24.44 206 GLY A CA 1
ATOM 862 C C . GLY A 1 106 ? -7.592 22.466 14.767 1.00 23.51 206 GLY A C 1
ATOM 863 O O . GLY A 1 106 ? -6.720 23.323 14.612 1.00 22.71 206 GLY A O 1
ATOM 864 N N . TYR A 1 107 ? -8.842 22.629 14.323 1.00 21.40 207 TYR A N 1
ATOM 865 C CA . TYR A 1 107 ? -9.258 23.912 13.778 1.00 20.72 207 TYR A CA 1
ATOM 866 C C . TYR A 1 107 ? -9.189 24.906 14.926 1.00 21.91 207 TYR A C 1
ATOM 867 O O . TYR A 1 107 ? -9.847 24.717 15.950 1.00 21.43 207 TYR A O 1
ATOM 876 N N . ARG A 1 108 ? -8.358 25.930 14.754 1.00 23.01 208 ARG A N 1
ATOM 877 C CA . ARG A 1 108 ? -8.123 26.967 15.754 1.00 24.22 208 ARG A CA 1
ATOM 878 C C . ARG 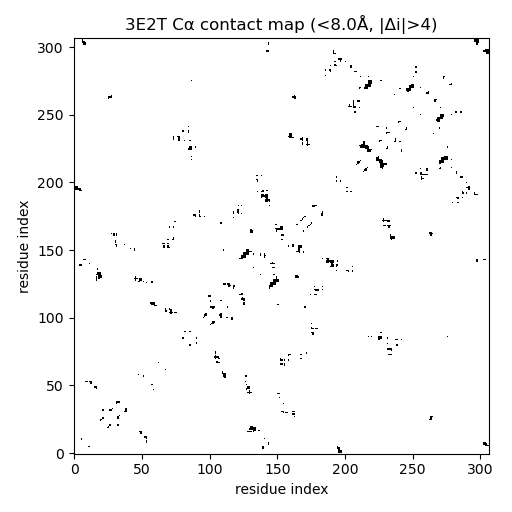A 1 108 ? -7.905 28.265 15.016 1.00 24.69 208 ARG A C 1
ATOM 879 O O . ARG A 1 108 ? -7.414 28.263 13.884 1.00 24.01 208 ARG A O 1
ATOM 887 N N . GLU A 1 109 ? -8.237 29.374 15.669 1.00 24.99 209 GLU A N 1
ATOM 888 C CA . GLU A 1 109 ? -7.991 30.693 15.120 1.00 26.58 209 GLU A CA 1
ATOM 889 C C . GLU A 1 109 ? -6.481 30.980 14.883 1.00 26.07 209 GLU A C 1
ATOM 890 O O . GLU A 1 109 ? -6.120 31.695 13.946 1.00 26.05 209 GLU A O 1
ATOM 896 N N . ASP A 1 110 ? -5.595 30.377 15.682 1.00 25.32 210 ASP A N 1
ATOM 897 C CA . ASP A 1 110 ? -4.168 30.747 15.659 1.00 24.14 210 ASP A CA 1
ATOM 898 C C . ASP A 1 110 ? -3.275 29.826 14.831 1.00 22.48 210 ASP A C 1
ATOM 899 O O . ASP A 1 110 ? -2.039 29.914 14.894 1.00 21.68 210 ASP A O 1
ATOM 904 N N . ASN A 1 111 ? -3.891 28.938 14.063 1.00 20.81 211 ASN A N 1
ATOM 905 C CA . ASN A 1 111 ? -3.137 27.906 13.357 1.00 19.31 211 ASN A CA 1
ATOM 906 C C . ASN A 1 111 ? -3.936 27.389 12.157 1.00 16.71 211 ASN A C 1
ATOM 907 O O . ASN A 1 111 ? -5.121 27.114 12.290 1.00 15.41 211 ASN A O 1
ATOM 912 N N . ILE A 1 112 ? -3.307 27.268 10.987 1.00 15.02 212 ILE A N 1
ATOM 913 C CA . ILE A 1 112 ? -4.017 26.750 9.797 1.00 14.21 212 ILE A CA 1
ATOM 914 C C . ILE A 1 112 ? -3.952 25.216 9.716 1.00 14.25 212 ILE A C 1
ATOM 915 O O . ILE A 1 112 ? -2.862 24.649 9.686 1.00 14.68 212 ILE A O 1
ATOM 920 N N . PRO A 1 113 ? -5.114 24.537 9.673 1.00 13.50 213 PRO A N 1
ATOM 921 C CA . PRO A 1 113 ? -5.037 23.077 9.535 1.00 13.96 213 PRO A CA 1
ATOM 922 C C . PRO A 1 113 ? -4.187 22.629 8.331 1.00 13.51 213 PRO A C 1
ATOM 923 O O . PRO A 1 113 ? -4.316 23.196 7.235 1.00 13.84 213 PRO A O 1
ATOM 927 N N . GLN A 1 114 ? -3.333 21.626 8.537 1.00 13.29 214 GLN A N 1
ATOM 928 C CA . GLN A 1 114 ? -2.525 21.054 7.460 1.00 14.53 214 GLN A CA 1
ATOM 929 C C . GLN A 1 114 ? -3.321 19.996 6.703 1.00 14.31 214 GLN A C 1
ATOM 930 O O . GLN A 1 114 ? -4.003 19.162 7.315 1.00 13.76 214 GLN A O 1
ATOM 936 N N . LEU A 1 115 ? -3.208 20.019 5.380 1.00 14.03 215 LEU A N 1
ATOM 937 C CA . LEU A 1 115 ? -3.953 19.112 4.511 1.00 14.23 215 LEU A CA 1
ATOM 938 C C . LEU A 1 115 ? -3.703 17.631 4.815 1.00 13.70 215 LEU A C 1
ATOM 939 O O . LEU A 1 115 ? -4.628 16.823 4.736 1.00 11.58 215 LEU A O 1
ATOM 944 N N . GLU A 1 116 ? -2.462 17.270 5.155 1.00 13.87 216 GLU A N 1
ATOM 945 C CA . GLU A 1 116 ? -2.170 15.870 5.528 1.00 13.49 216 GLU A CA 1
ATOM 946 C C . GLU A 1 116 ? -3.012 15.382 6.724 1.00 12.74 216 GLU A C 1
ATOM 947 O O . GLU A 1 116 ? -3.540 14.259 6.722 1.00 12.07 216 GLU A O 1
ATOM 953 N N . ASP A 1 117 ? -3.118 16.221 7.749 1.00 13.01 217 ASP A N 1
ATOM 954 C CA . ASP A 1 117 ? -3.943 15.920 8.924 1.00 12.87 217 ASP A CA 1
ATOM 955 C C . ASP A 1 117 ? -5.440 15.854 8.610 1.00 13.77 217 ASP A C 1
ATOM 956 O O . ASP A 1 117 ? -6.160 14.984 9.109 1.00 11.41 217 ASP A O 1
ATOM 961 N N . VAL A 1 118 ? -5.918 16.797 7.802 1.00 11.96 218 VAL A N 1
ATOM 962 C CA . VAL A 1 118 ? -7.325 16.790 7.405 1.00 11.88 218 VAL A CA 1
ATOM 963 C C . VAL A 1 118 ? -7.634 15.562 6.533 1.00 10.47 218 VAL A C 1
ATOM 964 O O . VAL A 1 118 ? -8.673 14.953 6.686 1.00 10.73 218 VAL A O 1
ATOM 968 N N . SER A 1 119 ? -6.734 15.188 5.632 1.00 11.44 219 SER A N 1
ATOM 969 C CA . SER A 1 119 ? -6.960 14.008 4.786 1.00 12.94 219 SER A CA 1
ATOM 970 C C . SER A 1 119 ? -7.100 12.719 5.623 1.00 13.61 219 SER A C 1
ATOM 971 O O . SER A 1 119 ? -7.965 11.886 5.353 1.00 13.06 219 SER A O 1
ATOM 974 N N . ARG A 1 120 ? -6.226 12.567 6.622 1.00 14.86 220 ARG A N 1
ATOM 975 C CA . ARG A 1 120 ? -6.247 11.430 7.542 1.00 16.38 220 ARG A CA 1
ATOM 976 C C . ARG A 1 120 ? -7.586 11.368 8.306 1.00 16.84 220 ARG A C 1
ATOM 977 O O . ARG A 1 120 ? -8.238 10.311 8.384 1.00 16.73 220 ARG A O 1
ATOM 985 N N . PHE A 1 121 ? -7.997 12.507 8.865 1.00 16.17 221 PHE A N 1
ATOM 986 C CA . PHE A 1 121 ? -9.318 12.621 9.501 1.00 16.50 221 PHE A CA 1
ATOM 987 C C . PHE A 1 121 ? -10.471 12.184 8.569 1.00 15.68 221 PHE A C 1
ATOM 988 O O . PHE A 1 121 ? -11.333 11.364 8.951 1.00 14.85 221 PHE A O 1
ATOM 996 N N . LEU A 1 122 ? -10.497 12.728 7.354 1.00 14.56 222 LEU A N 1
ATOM 997 C CA . LEU A 1 122 ? -11.588 12.408 6.427 1.00 13.84 222 LEU A CA 1
ATOM 998 C C . LEU A 1 122 ? -11.572 10.948 6.005 1.00 14.17 222 LEU A C 1
ATOM 999 O O . LEU A 1 122 ? -12.629 10.334 5.836 1.00 15.21 222 LEU A O 1
ATOM 1004 N N . LYS A 1 123 ? -10.387 10.385 5.815 1.00 15.02 223 LYS A N 1
ATOM 1005 C CA . LYS A 1 123 ? -10.306 8.981 5.358 1.00 17.10 223 LYS A CA 1
ATOM 1006 C C . LYS A 1 123 ? -10.969 8.027 6.365 1.00 17.93 223 LYS A C 1
ATOM 1007 O O . LYS A 1 123 ? -11.715 7.107 6.005 1.00 16.64 223 LYS A O 1
ATOM 1013 N N . GLU A 1 124 ? -10.675 8.278 7.630 1.00 20.02 224 GLU A N 1
ATOM 1014 C CA . GLU A 1 124 ? -11.230 7.569 8.763 1.00 23.14 224 GLU A CA 1
ATOM 1015 C C . GLU A 1 124 ? -12.753 7.719 8.844 1.00 21.96 224 GLU A C 1
ATOM 1016 O O . GLU A 1 124 ? -13.456 6.737 9.046 1.00 22.63 224 GLU A O 1
ATOM 1022 N N . ARG A 1 125 ? -13.258 8.934 8.663 1.00 20.66 225 ARG A N 1
ATOM 1023 C CA . ARG A 1 125 ? -14.700 9.214 8.747 1.00 20.17 225 ARG A CA 1
ATOM 1024 C C . ARG A 1 125 ? -15.569 8.748 7.562 1.00 18.30 225 ARG A C 1
ATOM 1025 O O . ARG A 1 125 ? -16.686 8.253 7.767 1.00 18.16 225 ARG A O 1
ATOM 1033 N N . THR A 1 126 ? -15.089 8.938 6.337 1.00 15.12 226 THR A N 1
ATOM 1034 C CA . THR A 1 126 ? -15.886 8.634 5.147 1.00 13.85 226 THR A CA 1
ATOM 1035 C C . THR A 1 126 ? -15.066 8.051 3.999 1.00 12.97 226 THR A C 1
ATOM 1036 O O . THR A 1 126 ? -15.611 7.779 2.926 1.00 13.14 226 THR A O 1
ATOM 1040 N N . GLY A 1 127 ? -13.760 7.897 4.202 1.00 13.22 227 GLY A N 1
ATOM 1041 C CA . GLY A 1 127 ? -12.874 7.392 3.135 1.00 12.85 227 GLY A CA 1
ATOM 1042 C C . GLY A 1 127 ? -12.395 8.425 2.114 1.00 13.34 227 GLY A C 1
ATOM 1043 O O . GLY A 1 127 ? -11.646 8.090 1.178 1.00 13.22 227 GLY A O 1
ATOM 1044 N N . PHE A 1 128 ? -12.808 9.679 2.277 1.00 12.10 228 PHE A N 1
ATOM 1045 C CA . PHE A 1 128 ? -12.263 10.760 1.443 1.00 11.03 228 PHE A CA 1
ATOM 1046 C C . PHE A 1 128 ? -10.795 11.047 1.786 1.00 11.24 228 PHE A C 1
ATOM 1047 O O . PHE A 1 128 ? -10.387 10.987 2.954 1.00 10.90 228 PHE A O 1
ATOM 1055 N N . THR A 1 129 ? -9.994 11.324 0.759 1.00 11.36 229 THR A N 1
ATOM 1056 C CA . THR A 1 129 ? -8.627 11.797 0.949 1.00 11.68 229 THR A CA 1
ATOM 1057 C C . THR A 1 129 ? -8.428 13.054 0.112 1.00 11.55 229 THR A C 1
ATOM 1058 O O . THR A 1 129 ? -9.249 13.357 -0.763 1.00 12.42 229 THR A O 1
ATOM 1062 N N . ILE A 1 130 ? -7.338 13.769 0.372 1.00 11.13 230 ILE A N 1
ATOM 1063 C CA . ILE A 1 130 ? -7.036 15.012 -0.335 1.00 10.65 230 ILE A CA 1
ATOM 1064 C C . ILE A 1 130 ? -5.847 14.865 -1.291 1.00 11.10 230 ILE A C 1
ATOM 1065 O O . ILE A 1 130 ? -4.932 14.087 -1.037 1.00 11.07 230 ILE A O 1
ATOM 1070 N N . ARG A 1 131 ? -5.899 15.578 -2.417 1.00 11.08 231 ARG A N 1
ATOM 1071 C CA . ARG A 1 131 ? -4.765 15.701 -3.312 1.00 11.68 231 ARG A CA 1
ATOM 1072 C C . ARG A 1 131 ? -4.552 17.206 -3.516 1.00 11.46 231 ARG A C 1
ATOM 1073 O O . ARG A 1 131 ? -5.516 17.944 -3.801 1.00 12.58 231 ARG A O 1
ATOM 1081 N N . PRO A 1 132 ? -3.311 17.699 -3.334 1.00 11.41 232 PRO A N 1
ATOM 1082 C CA . PRO A 1 132 ? -3.143 19.147 -3.537 1.00 11.11 232 PRO A CA 1
ATOM 1083 C C . PRO A 1 132 ? -3.249 19.557 -5.030 1.00 10.84 232 PRO A C 1
ATOM 1084 O O . PRO A 1 132 ? -2.943 18.768 -5.920 1.00 11.00 232 PRO A O 1
ATOM 1088 N N . VAL A 1 133 ? -3.693 20.780 -5.284 1.00 10.21 233 VAL A N 1
ATOM 1089 C CA . VAL A 1 133 ? -3.906 21.276 -6.651 1.00 9.87 233 VAL A CA 1
ATOM 1090 C C . VAL A 1 133 ? -3.506 22.774 -6.779 1.00 9.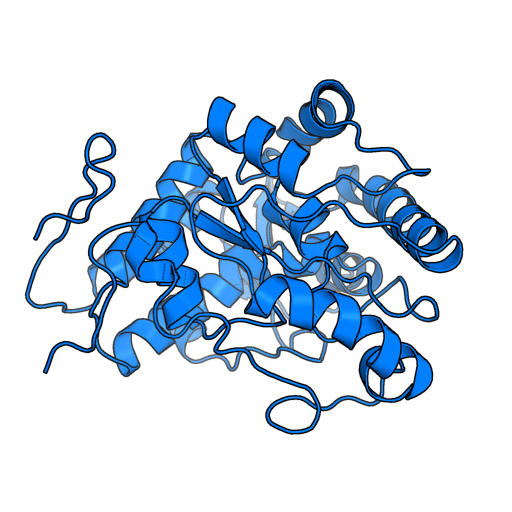51 233 VAL A C 1
ATOM 1091 O O . VAL A 1 133 ? -3.648 23.547 -5.821 1.00 9.13 233 VAL A O 1
ATOM 1095 N N . ALA A 1 134 ? -2.991 23.174 -7.947 1.00 8.97 234 ALA A N 1
ATOM 1096 C CA . ALA A 1 134 ? -2.436 24.518 -8.146 1.00 9.56 234 ALA A CA 1
ATOM 1097 C C . ALA A 1 134 ? -3.426 25.662 -8.395 1.00 9.42 234 ALA A C 1
ATOM 1098 O O . ALA A 1 134 ? -3.004 26.787 -8.628 1.00 9.61 234 ALA A O 1
ATOM 1100 N N . GLY A 1 135 ? -4.724 25.391 -8.341 1.00 9.97 235 GLY A N 1
ATOM 1101 C CA . GLY A 1 135 ? -5.731 26.415 -8.645 1.00 10.36 235 GLY A CA 1
ATOM 1102 C C . GLY A 1 135 ? -7.090 25.806 -8.964 1.00 11.09 235 GLY A C 1
ATOM 1103 O O . GLY A 1 135 ? -7.324 24.624 -8.704 1.00 11.06 235 GLY A O 1
ATOM 1104 N N . TYR A 1 136 ? -7.984 26.603 -9.532 1.00 12.00 236 TYR A N 1
ATOM 1105 C CA . TYR A 1 136 ? -9.323 26.108 -9.910 1.00 12.83 236 TYR A CA 1
ATOM 1106 C C . TYR A 1 136 ? -9.216 25.006 -10.962 1.00 11.87 236 TYR A C 1
ATOM 1107 O O . TYR A 1 136 ? -8.799 25.255 -12.098 1.00 12.24 236 TYR A O 1
ATOM 1116 N N . LEU A 1 137 ? -9.614 23.795 -10.592 1.00 9.74 237 LEU A N 1
ATOM 1117 C CA . LEU A 1 137 ? -9.428 22.636 -11.462 1.00 10.71 237 LEU A CA 1
ATOM 1118 C C . LEU A 1 137 ? -10.525 22.518 -12.533 1.00 11.67 237 LEU A C 1
ATOM 1119 O O . LEU A 1 137 ? -11.708 22.784 -12.274 1.00 10.93 237 LEU A O 1
ATOM 1124 N N . SER A 1 138 ? -10.118 22.121 -13.729 1.00 11.76 238 SER A N 1
ATOM 1125 C CA . SER A 1 138 ? -11.038 21.717 -14.788 1.00 13.35 238 SER A CA 1
ATOM 1126 C C . SER A 1 138 ? -12.198 20.876 -14.237 1.00 13.21 238 SER A C 1
ATOM 1127 O O . SER A 1 138 ? -11.987 19.851 -13.613 1.00 12.73 238 SER A O 1
ATOM 1130 N N . PRO A 1 139 ? -13.442 21.325 -14.463 1.00 14.36 239 PRO A N 1
ATOM 1131 C CA . PRO A 1 139 ? -14.604 20.629 -13.864 1.00 13.57 239 PRO A CA 1
ATOM 1132 C C . PRO A 1 139 ? -14.641 19.120 -14.137 1.00 13.15 239 PRO A C 1
ATOM 1133 O O . PRO A 1 139 ? -14.949 18.328 -13.234 1.00 12.43 239 PRO A O 1
ATOM 1137 N N . ARG A 1 140 ? -14.331 18.704 -15.359 1.00 12.56 240 ARG A N 1
ATOM 1138 C CA . ARG A 1 140 ? -14.277 17.247 -15.640 1.00 13.99 240 ARG A CA 1
ATOM 1139 C C . ARG A 1 140 ? -13.322 16.507 -14.699 1.00 12.91 240 ARG A C 1
ATOM 1140 O O . ARG A 1 140 ? -13.647 15.429 -14.203 1.00 13.05 240 ARG A O 1
ATOM 1148 N N . ASP A 1 141 ? -12.127 17.064 -14.498 1.00 11.73 241 ASP A N 1
ATOM 1149 C CA . ASP A 1 141 ? -11.128 16.433 -13.648 1.00 12.31 241 ASP A CA 1
ATOM 1150 C C . ASP A 1 141 ? -11.520 16.482 -12.158 1.00 11.34 241 ASP A C 1
ATOM 1151 O O . ASP A 1 141 ? -11.212 15.556 -11.397 1.00 11.51 241 ASP A O 1
ATOM 1156 N N . PHE A 1 142 ? -12.183 17.563 -11.748 1.00 10.77 242 PHE A N 1
ATOM 1157 C CA . PHE A 1 142 ? -12.628 17.679 -10.359 1.00 11.63 242 PHE A CA 1
ATOM 1158 C C . PHE A 1 142 ? -13.690 16.631 -10.029 1.00 11.18 242 PHE A C 1
ATOM 1159 O O . PHE A 1 142 ? -13.592 15.949 -9.015 1.00 9.71 242 PHE A O 1
ATOM 1167 N N . LEU A 1 143 ? -14.707 16.504 -10.887 1.00 11.20 243 LEU A N 1
ATOM 1168 C CA . LEU A 1 143 ? -15.744 15.454 -10.721 1.00 10.12 243 LEU A CA 1
ATOM 1169 C C . LEU A 1 143 ? -15.162 14.036 -10.812 1.00 10.51 243 LEU A C 1
ATOM 1170 O O . LEU A 1 143 ? -15.528 13.147 -10.031 1.00 9.02 243 LEU A O 1
ATOM 1175 N N . ALA A 1 144 ? -14.250 13.817 -11.757 1.00 11.45 244 ALA A N 1
ATOM 1176 C CA . ALA A 1 144 ? -13.565 12.521 -11.826 1.00 11.14 244 ALA A CA 1
ATOM 1177 C C . ALA A 1 144 ? -12.893 12.183 -10.492 1.00 11.42 244 ALA A C 1
ATOM 1178 O O . ALA A 1 144 ? -12.946 11.032 -10.047 1.00 12.98 244 ALA A O 1
ATOM 1180 N N . GLY A 1 145 ? -12.239 13.164 -9.859 1.00 11.88 245 GLY A N 1
ATOM 1181 C CA . GLY A 1 145 ? -11.607 12.935 -8.563 1.00 11.51 245 GLY A CA 1
ATOM 1182 C C . GLY A 1 145 ? -12.608 12.357 -7.563 1.00 11.50 245 GLY A C 1
ATOM 1183 O O . GLY A 1 145 ? -12.313 11.383 -6.889 1.00 11.04 245 GLY A O 1
ATOM 1184 N N . LEU A 1 146 ? -13.808 12.936 -7.496 1.00 10.92 246 LEU A N 1
ATOM 1185 C CA . LEU A 1 146 ? -14.822 12.483 -6.516 1.00 11.19 246 LEU A CA 1
ATOM 1186 C C . LEU A 1 146 ? -15.191 11.015 -6.657 1.00 10.95 246 LEU A C 1
ATOM 1187 O O . LEU A 1 146 ? -15.626 10.376 -5.674 1.00 10.36 246 LEU A O 1
ATOM 1192 N N . ALA A 1 147 ? -15.056 10.475 -7.866 1.00 10.81 247 ALA A N 1
ATOM 1193 C CA . ALA A 1 147 ? -15.424 9.064 -8.092 1.00 10.56 247 ALA A CA 1
ATOM 1194 C C . ALA A 1 147 ? -14.524 8.105 -7.290 1.00 11.20 247 ALA A C 1
ATOM 1195 O O . ALA A 1 147 ? -14.942 6.993 -6.935 1.00 11.84 247 ALA A O 1
ATOM 1197 N N . PHE A 1 148 ? -13.301 8.554 -6.994 1.00 9.87 248 PHE A N 1
ATOM 1198 C CA . PHE A 1 148 ? -12.351 7.819 -6.155 1.00 10.30 248 PHE A CA 1
ATOM 1199 C C . PHE A 1 148 ? -12.353 8.285 -4.694 1.00 10.39 248 PHE A C 1
ATOM 1200 O O . PHE A 1 148 ? -11.476 7.897 -3.910 1.00 10.76 248 PHE A O 1
ATOM 1208 N N . ARG A 1 149 ? -13.377 9.065 -4.322 1.00 9.25 249 ARG A N 1
ATOM 1209 C CA . ARG A 1 149 ? -13.402 9.815 -3.063 1.00 10.81 249 ARG A CA 1
ATOM 1210 C C . ARG A 1 149 ? -12.108 10.606 -2.859 1.00 10.46 249 ARG A C 1
ATOM 1211 O O . ARG A 1 149 ? -11.503 10.583 -1.785 1.00 10.13 249 ARG A O 1
ATOM 1219 N N . VAL A 1 150 ? -11.713 11.317 -3.911 1.00 10.00 250 VAL A N 1
ATOM 1220 C CA . VAL A 1 150 ? -10.554 12.201 -3.850 1.00 10.24 250 VAL A CA 1
ATOM 1221 C C . VAL A 1 150 ? -11.030 13.633 -4.045 1.00 9.44 250 VAL A C 1
ATOM 1222 O O . VAL A 1 150 ? -11.685 13.956 -5.055 1.00 8.42 250 VAL A O 1
ATOM 1226 N N . PHE A 1 151 ? -10.743 14.478 -3.048 1.00 9.26 251 PHE A N 1
ATOM 1227 C CA . PHE A 1 151 ? -11.078 15.910 -3.097 1.00 11.00 251 PHE A CA 1
ATOM 1228 C C . PHE A 1 151 ? -9.804 16.720 -3.401 1.00 10.63 251 PHE A C 1
ATOM 1229 O O . PHE A 1 151 ? -8.888 16.756 -2.577 1.00 8.91 251 PHE A O 1
ATOM 1237 N N . HIS A 1 152 ? -9.735 17.352 -4.586 1.00 9.68 252 HIS A N 1
ATOM 1238 C CA . HIS A 1 152 ? -8.601 18.246 -4.926 1.00 9.38 252 HIS A CA 1
ATOM 1239 C C . HIS A 1 152 ? -8.655 19.583 -4.168 1.00 10.30 252 HIS A C 1
ATOM 1240 O O . HIS A 1 152 ? -9.637 20.304 -4.284 1.00 10.22 252 HIS A O 1
ATOM 1247 N N . CYS A 1 153 ? -7.594 19.918 -3.417 1.00 11.11 253 CYS A N 1
ATOM 1248 C CA . CYS A 1 153 ? -7.573 21.108 -2.560 1.00 12.47 253 CYS A CA 1
ATOM 1249 C C . CYS A 1 153 ? -6.394 22.034 -2.865 1.00 11.66 253 CYS A C 1
ATOM 1250 O O . CYS A 1 153 ? -5.240 21.578 -3.001 1.00 11.34 253 CYS A O 1
ATOM 1253 N N . THR A 1 154 ? -6.674 23.331 -2.882 1.00 10.77 254 THR A N 1
ATOM 1254 C CA . THR A 1 154 ? -5.604 24.347 -2.893 1.00 10.77 254 THR A CA 1
ATOM 1255 C C . THR A 1 154 ? -4.991 24.499 -1.486 1.00 10.91 254 THR A C 1
ATOM 1256 O O . THR A 1 154 ? -5.634 24.177 -0.503 1.00 11.70 254 THR A O 1
ATOM 1260 N N . GLN A 1 155 ? -3.760 24.996 -1.419 1.00 10.84 255 GLN A N 1
ATOM 1261 C CA . GLN A 1 155 ? -2.998 25.113 -0.162 1.00 13.01 255 GLN A CA 1
ATOM 1262 C C . GLN A 1 155 ? -2.587 26.537 0.155 1.00 10.68 255 GLN A C 1
ATOM 1263 O O . GLN A 1 155 ? -2.165 26.814 1.274 1.00 11.69 255 GLN A O 1
ATOM 1269 N N . TYR A 1 156 ? -2.640 27.422 -0.841 1.00 10.10 256 TYR A N 1
ATOM 1270 C CA . TYR A 1 156 ? -2.341 28.847 -0.622 1.00 9.44 256 TYR A CA 1
ATOM 1271 C C . TYR A 1 156 ? -3.489 29.520 0.121 1.00 9.10 256 TYR A C 1
ATOM 1272 O O . TYR A 1 156 ? -4.618 28.987 0.166 1.00 7.07 256 TYR A O 1
ATOM 1281 N N . VAL A 1 157 ? -3.200 30.685 0.712 1.00 8.17 257 VAL A N 1
ATOM 1282 C CA . VAL A 1 157 ? -4.193 31.449 1.453 1.00 8.74 257 VAL A CA 1
ATOM 1283 C C . VAL A 1 157 ? -4.480 32.729 0.648 1.00 9.23 257 VAL A C 1
ATOM 1284 O O . VAL A 1 157 ? -3.572 33.301 0.053 1.00 8.03 257 VAL A O 1
ATOM 1288 N N . ARG A 1 158 ? -5.736 33.170 0.633 1.00 8.75 258 ARG A N 1
ATOM 1289 C CA . ARG A 1 158 ? -6.129 34.379 -0.099 1.00 8.15 258 ARG A CA 1
ATOM 1290 C C . ARG A 1 158 ? -5.336 35.613 0.345 1.00 8.33 258 ARG A C 1
ATOM 1291 O O . ARG A 1 158 ? -4.743 35.634 1.451 1.00 7.75 258 ARG A O 1
ATOM 1299 N N . HIS A 1 159 ? -5.353 36.644 -0.505 1.00 8.35 259 HIS A N 1
ATOM 1300 C CA . HIS A 1 159 ? -4.654 37.894 -0.263 1.00 8.21 259 HIS A CA 1
ATOM 1301 C C . HIS A 1 159 ? -5.136 38.512 1.050 1.00 9.11 259 HIS A C 1
ATOM 1302 O O . HIS A 1 159 ? -6.339 38.622 1.263 1.00 10.84 259 HIS A O 1
ATOM 1309 N N . SER A 1 160 ? -4.213 38.958 1.898 1.00 10.74 260 SER A N 1
ATOM 1310 C CA . SER A 1 160 ? -4.571 39.461 3.248 1.00 12.71 260 SER A CA 1
ATOM 1311 C C . SER A 1 160 ? -5.400 40.751 3.302 1.00 13.52 260 SER A C 1
ATOM 1312 O O . SER A 1 160 ? -6.049 41.028 4.311 1.00 14.25 260 SER A O 1
ATOM 1315 N N A SER A 1 161 ? -5.370 41.535 2.231 0.50 14.02 261 SER A N 1
ATOM 1316 N N B SER A 1 161 ? -5.378 41.526 2.224 0.50 13.57 261 SER A N 1
ATOM 1317 C CA A SER A 1 161 ? -6.115 42.791 2.187 0.50 14.26 261 SER A CA 1
ATOM 1318 C CA B SER A 1 161 ? -6.099 42.795 2.179 0.50 13.42 261 SER A CA 1
ATOM 1319 C C A SER A 1 161 ? -7.617 42.574 2.065 0.50 14.26 261 SER A C 1
ATOM 1320 C C B SER A 1 161 ? -7.601 42.606 1.964 0.50 13.75 261 SER A C 1
ATOM 1321 O O A SER A 1 161 ? -8.404 43.476 2.360 0.50 13.90 261 SER A O 1
ATOM 1322 O O B SER A 1 161 ? -8.369 43.564 2.092 0.50 13.17 261 SER A O 1
ATOM 1327 N N . ASP A 1 162 ? -8.017 41.388 1.617 1.00 13.24 262 ASP A N 1
ATOM 1328 C CA . ASP A 1 162 ? -9.449 41.085 1.449 1.00 13.40 262 ASP A CA 1
ATOM 1329 C C . ASP A 1 162 ? -9.872 39.725 1.989 1.00 12.72 262 ASP A C 1
ATOM 1330 O O . ASP A 1 162 ? -10.131 38.809 1.231 1.00 11.72 262 ASP A O 1
ATOM 1335 N N . PRO A 1 163 ? -9.988 39.611 3.313 1.00 12.45 263 PRO A N 1
ATOM 1336 C CA . PRO A 1 163 ? -10.411 38.361 3.925 1.00 12.77 263 PRO A CA 1
ATOM 1337 C C . PRO A 1 163 ? -11.826 37.988 3.495 1.00 12.79 263 PRO A C 1
ATOM 1338 O O . PRO A 1 163 ? -12.169 36.811 3.451 1.00 13.42 263 PRO A O 1
ATOM 1342 N N . LEU A 1 164 ? -12.630 39.004 3.178 1.00 12.29 264 LEU A N 1
ATOM 1343 C CA . LEU A 1 164 ? -14.059 38.866 2.933 1.00 12.50 264 LEU A CA 1
ATOM 1344 C C . LEU A 1 164 ? -14.411 38.020 1.701 1.00 11.80 264 LEU A C 1
ATOM 1345 O O . LEU A 1 164 ? -15.404 37.278 1.696 1.00 9.86 264 LEU A O 1
ATOM 1350 N N . TYR A 1 165 ? -13.594 38.131 0.663 1.00 10.04 265 TYR A N 1
ATOM 1351 C CA . TYR A 1 165 ? -13.917 37.524 -0.649 1.00 11.01 265 TYR A CA 1
ATOM 1352 C C . TYR A 1 165 ? -12.633 37.387 -1.450 1.00 11.93 265 TYR A C 1
ATOM 1353 O O . TYR A 1 165 ? -11.776 38.285 -1.424 1.00 11.71 265 TYR A O 1
ATOM 1362 N N . THR A 1 166 ? -12.487 36.265 -2.160 1.00 10.69 266 THR A N 1
ATOM 1363 C CA . THR A 1 166 ? -11.350 36.081 -3.059 1.00 9.73 266 THR A CA 1
ATOM 1364 C C . THR A 1 166 ? -11.834 35.468 -4.386 1.00 8.64 266 THR A C 1
ATOM 1365 O O . THR A 1 166 ? -12.761 34.648 -4.385 1.00 9.56 266 THR A O 1
ATOM 1369 N N . PRO A 1 167 ? -11.214 35.865 -5.517 1.00 8.83 267 PRO A N 1
ATOM 1370 C CA . PRO A 1 167 ? -11.689 35.452 -6.845 1.00 9.31 267 PRO A CA 1
ATOM 1371 C C . PRO A 1 167 ? -11.162 34.106 -7.412 1.00 9.00 267 PRO A C 1
ATOM 1372 O O . PRO A 1 167 ? -11.494 33.728 -8.541 1.00 10.21 267 PRO A O 1
ATOM 1376 N N . GLU A 1 168 ? -10.339 33.389 -6.653 1.00 9.37 268 GLU A N 1
ATOM 1377 C CA . GLU A 1 168 ? -10.068 31.983 -6.933 1.00 9.77 268 GLU A CA 1
ATOM 1378 C C . GLU A 1 168 ? -10.146 31.208 -5.600 1.00 10.03 268 GLU A C 1
ATOM 1379 O O . GLU A 1 168 ? -9.949 31.802 -4.526 1.00 10.30 268 GLU A O 1
ATOM 1385 N N . PRO A 1 169 ? -10.508 29.910 -5.646 1.00 10.84 269 PRO A N 1
ATOM 1386 C CA . PRO A 1 169 ? -10.523 29.163 -4.368 1.00 11.19 269 PRO A CA 1
ATOM 1387 C C . PRO A 1 169 ? -9.141 29.133 -3.673 1.00 11.20 269 PRO A C 1
ATOM 1388 O O . PRO A 1 169 ? -8.106 29.024 -4.348 1.00 9.36 269 PRO A O 1
ATOM 1392 N N . ASP A 1 170 ? -9.140 29.233 -2.344 1.00 10.14 270 ASP A N 1
ATOM 1393 C CA . ASP A 1 170 ? -7.912 29.085 -1.551 1.00 9.61 270 ASP A CA 1
ATOM 1394 C C . ASP A 1 170 ? -8.126 28.001 -0.498 1.00 8.64 270 ASP A C 1
ATOM 1395 O O . ASP A 1 170 ? -9.182 27.358 -0.451 1.00 9.05 270 ASP A O 1
ATOM 1400 N N . THR A 1 171 ? -7.157 27.835 0.395 1.00 8.99 271 THR A N 1
ATOM 1401 C CA . THR A 1 171 ? -7.248 26.742 1.369 1.00 8.45 271 THR A CA 1
ATOM 1402 C C . THR A 1 171 ? -8.397 26.974 2.370 1.00 9.35 271 THR A C 1
ATOM 1403 O O . THR A 1 171 ? -9.025 26.021 2.857 1.00 8.75 271 THR A O 1
ATOM 1407 N N . CYS A 1 172 ? -8.708 28.240 2.646 1.00 10.24 272 CYS A N 1
ATOM 1408 C CA . CYS A 1 172 ? -9.843 28.547 3.530 1.00 9.41 272 CYS A CA 1
ATOM 1409 C C . CYS A 1 172 ? -11.154 28.020 2.928 1.00 8.24 272 CYS A C 1
ATOM 1410 O O . CYS A 1 172 ? -11.978 27.424 3.637 1.00 8.14 272 CYS A O 1
ATOM 1413 N N . HIS A 1 173 ? -11.334 28.206 1.617 1.00 5.99 273 HIS A N 1
ATOM 1414 C CA . HIS A 1 173 ? -12.482 27.635 0.920 1.00 7.08 273 HIS A CA 1
ATOM 1415 C C . HIS A 1 173 ? -12.626 26.105 1.083 1.00 7.95 273 HIS A C 1
ATOM 1416 O O . HIS A 1 173 ? -13.729 25.593 1.389 1.00 7.54 273 HIS A O 1
ATOM 1423 N N . GLU A 1 174 ? -11.527 25.379 0.889 1.00 8.75 274 GLU A N 1
ATOM 1424 C CA . GLU A 1 174 ? -11.523 23.919 1.051 1.00 9.57 274 GLU A CA 1
ATOM 1425 C C . GLU A 1 174 ? -11.862 23.539 2.494 1.00 9.16 274 GLU A C 1
ATOM 1426 O O . GLU A 1 174 ? -12.776 22.727 2.754 1.00 8.87 274 GLU A O 1
ATOM 1432 N N . LEU A 1 175 ? -11.143 24.146 3.428 1.00 8.73 275 LEU A N 1
ATOM 1433 C CA . LEU A 1 175 ? -11.234 23.754 4.836 1.00 8.53 275 LEU A CA 1
ATOM 1434 C C . LEU A 1 175 ? -12.572 24.129 5.484 1.00 8.83 275 LEU A C 1
ATOM 1435 O O . LEU A 1 175 ? -13.078 23.402 6.340 1.00 8.41 275 LEU A O 1
ATOM 1440 N N . LEU A 1 176 ? -13.125 25.286 5.121 1.00 8.04 276 LEU A N 1
ATOM 1441 C CA . LEU A 1 176 ? -14.391 25.728 5.727 1.00 8.88 276 LEU A CA 1
ATOM 1442 C C . LEU A 1 176 ? -15.641 25.414 4.874 1.00 10.42 276 LEU A C 1
ATOM 1443 O O . LEU A 1 176 ? -16.709 25.153 5.419 1.00 9.56 276 LEU A O 1
ATOM 1448 N N . GLY A 1 177 ? -15.500 25.447 3.547 1.00 10.22 277 GLY A N 1
ATOM 1449 C CA . GLY A 1 177 ? -16.624 25.201 2.654 1.00 10.92 277 GLY A CA 1
ATOM 1450 C C . GLY A 1 177 ? -16.959 23.733 2.434 1.00 11.49 277 GLY A C 1
ATOM 1451 O O . GLY A 1 177 ? -18.140 23.371 2.376 1.00 12.08 277 GLY A O 1
ATOM 1452 N N . HIS A 1 178 ? -15.928 22.889 2.333 1.00 10.39 278 HIS A N 1
ATOM 1453 C CA . HIS A 1 178 ? -16.088 21.500 1.878 1.00 9.77 278 HIS A CA 1
ATOM 1454 C C . HIS A 1 178 ? -15.934 20.446 2.981 1.00 9.81 278 HIS A C 1
ATOM 1455 O O . HIS A 1 178 ? -16.718 19.522 3.071 1.00 11.11 278 HIS A O 1
ATOM 1462 N N . VAL A 1 179 ? -14.921 20.591 3.827 1.00 10.37 279 VAL A N 1
ATOM 1463 C CA . VAL A 1 179 ? -14.580 19.567 4.819 1.00 10.18 279 VAL A CA 1
ATOM 1464 C C . VAL A 1 179 ? -15.729 19.103 5.759 1.00 11.40 279 VAL A C 1
ATOM 1465 O O . VAL A 1 179 ? -15.883 17.898 5.974 1.00 11.27 279 VAL A O 1
ATOM 1469 N N . PRO A 1 180 ? -16.534 20.044 6.314 1.00 11.22 280 PRO A N 1
ATOM 1470 C CA . PRO A 1 180 ? -17.629 19.643 7.217 1.00 12.67 280 PRO A CA 1
ATOM 1471 C C . PRO A 1 180 ? -18.644 18.654 6.623 1.00 12.74 280 PRO A C 1
ATOM 1472 O O . PRO A 1 180 ? -19.069 17.713 7.312 1.00 12.99 280 PRO A O 1
ATOM 1476 N N A LEU A 1 181 ? -19.031 18.860 5.366 0.50 12.42 281 LEU A N 1
ATOM 1477 N N B LEU A 1 181 ? -19.004 18.848 5.357 0.50 11.97 281 LEU A N 1
ATOM 1478 C CA A LEU A 1 181 ? -19.973 17.956 4.714 0.50 12.18 281 LEU A CA 1
ATOM 1479 C CA B LEU A 1 181 ? -19.975 17.977 4.708 0.50 11.37 281 LEU A CA 1
ATOM 1480 C C A LEU A 1 181 ? -19.281 16.695 4.204 0.50 12.09 281 LEU A C 1
ATOM 1481 C C B LEU A 1 181 ? -19.317 16.726 4.115 0.50 11.57 281 LEU A C 1
ATOM 1482 O O A LEU A 1 181 ? -19.859 15.599 4.238 0.50 12.78 281 LEU A O 1
ATOM 1483 O O B LEU A 1 181 ? -19.956 15.667 4.005 0.50 12.14 281 LEU A O 1
ATOM 1492 N N . LEU A 1 182 ? -18.051 16.853 3.727 1.00 11.62 282 LEU A N 1
ATOM 1493 C CA . LEU A 1 182 ? -17.251 15.700 3.302 1.00 10.92 282 LEU A CA 1
ATOM 1494 C C . LEU A 1 182 ? -17.046 14.698 4.475 1.00 12.11 282 LEU A C 1
ATOM 1495 O O . LEU A 1 182 ? -16.810 13.506 4.244 1.00 13.18 282 LEU A O 1
ATOM 1500 N N . ALA A 1 183 ? -17.108 15.196 5.711 1.00 12.35 283 ALA A N 1
ATOM 1501 C CA . ALA A 1 183 ? -17.031 14.376 6.939 1.00 13.18 283 ALA A CA 1
ATOM 1502 C C . ALA A 1 183 ? -18.314 13.582 7.237 1.00 12.59 283 ALA A C 1
ATOM 1503 O O . ALA A 1 183 ? -18.337 12.756 8.152 1.00 11.86 283 ALA A O 1
ATOM 1505 N N . GLU A 1 184 ? -19.377 13.853 6.487 1.00 12.93 284 GLU A N 1
ATOM 1506 C CA . GLU A 1 184 ? -20.678 13.169 6.659 1.00 14.89 284 GLU A CA 1
ATOM 1507 C C . GLU A 1 184 ? -20.856 12.014 5.674 1.00 14.90 284 GLU A C 1
ATOM 1508 O O . GLU A 1 184 ? -20.931 12.240 4.458 1.00 15.15 284 GLU A O 1
ATOM 1514 N N . PRO A 1 185 ? -20.967 10.772 6.195 1.00 15.21 285 PRO A N 1
ATOM 1515 C CA . PRO A 1 185 ? -21.120 9.575 5.362 1.00 14.71 285 PRO A CA 1
ATOM 1516 C C . PRO A 1 185 ? -22.115 9.688 4.199 1.00 14.43 285 PRO A C 1
ATOM 1517 O O . PRO A 1 185 ? -21.774 9.331 3.069 1.00 13.51 285 PRO A O 1
ATOM 1521 N N . SER A 1 186 ? -23.328 10.176 4.455 1.00 14.17 286 SER A N 1
ATOM 1522 C CA . SER A 1 186 ? -24.340 10.277 3.406 1.00 13.41 286 SER A CA 1
ATOM 1523 C C . SER A 1 186 ? -23.977 11.309 2.316 1.00 13.82 286 SER A C 1
ATOM 1524 O O . SER A 1 186 ? -24.275 11.114 1.131 1.00 13.26 286 SER A O 1
ATOM 1527 N N . PHE A 1 187 ? -23.325 12.395 2.714 1.00 12.12 287 PHE A N 1
ATOM 1528 C CA . PHE A 1 187 ? -22.886 13.395 1.741 1.00 12.25 287 PHE A CA 1
ATOM 1529 C C . PHE A 1 187 ? -21.680 12.913 0.934 1.00 11.85 287 PHE A C 1
ATOM 1530 O O . PHE A 1 187 ? -21.583 13.180 -0.254 1.00 13.28 287 PHE A O 1
ATOM 1538 N N . ALA A 1 188 ? -20.739 12.241 1.595 1.00 12.63 288 ALA A N 1
ATOM 1539 C CA . ALA A 1 188 ? -19.591 11.657 0.895 1.00 13.54 288 ALA A CA 1
ATOM 1540 C C . ALA A 1 188 ? -20.034 10.615 -0.132 1.00 13.81 288 ALA A C 1
ATOM 1541 O O . ALA A 1 188 ? -19.452 10.512 -1.206 1.00 14.35 288 ALA A O 1
ATOM 1543 N N . GLN A 1 189 ? -21.062 9.836 0.206 1.00 13.71 289 GLN A N 1
ATOM 1544 C CA . GLN A 1 189 ? -21.622 8.862 -0.742 1.00 14.40 289 GLN A CA 1
ATOM 1545 C C . GLN A 1 189 ? -22.264 9.561 -1.949 1.00 12.68 289 GLN A C 1
ATOM 1546 O O . GLN A 1 189 ? -22.024 9.184 -3.108 1.00 11.40 289 GLN A O 1
ATOM 1552 N N . PHE A 1 190 ? -23.105 10.559 -1.678 1.00 11.53 290 PHE A N 1
ATOM 1553 C CA . PHE A 1 190 ? -23.667 11.424 -2.722 1.00 10.84 290 PHE A CA 1
ATOM 1554 C C . PHE A 1 190 ? -22.587 12.016 -3.661 1.00 10.48 290 PHE A C 1
ATOM 1555 O O . PHE A 1 190 ? -22.735 12.003 -4.887 1.00 9.61 290 PHE A O 1
ATOM 1563 N N . SER A 1 191 ? -21.529 12.575 -3.073 1.00 10.83 291 SER A N 1
ATOM 1564 C CA .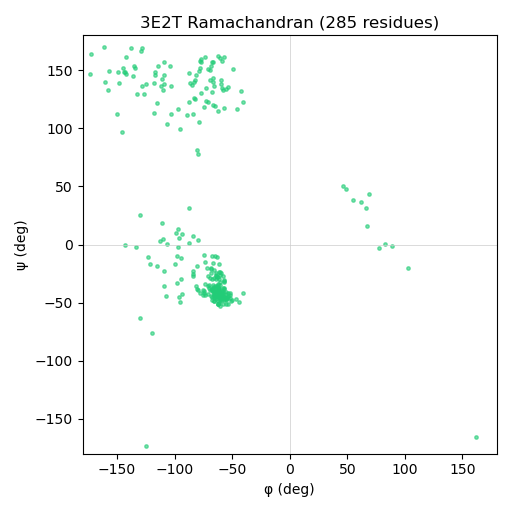 SER A 1 191 ? -20.413 13.141 -3.852 1.00 10.32 291 SER A CA 1
ATOM 1565 C C . SER A 1 191 ? -19.797 12.135 -4.842 1.00 10.28 291 SER A C 1
ATOM 1566 O O . SER A 1 191 ? -19.556 12.452 -5.999 1.00 9.55 291 SER A O 1
ATOM 1569 N N . GLN A 1 192 ? -19.546 10.917 -4.377 1.00 11.26 292 GLN A N 1
ATOM 1570 C CA . GLN A 1 192 ? -18.912 9.916 -5.219 1.00 12.27 292 GLN A CA 1
ATOM 1571 C C . GLN A 1 192 ? -19.870 9.480 -6.334 1.00 12.02 292 GLN A C 1
ATOM 1572 O O . GLN A 1 192 ? -19.451 9.260 -7.461 1.00 11.27 292 GLN A O 1
ATOM 1578 N N . GLU A 1 193 ? -21.157 9.353 -6.007 1.00 13.17 293 GLU A N 1
ATOM 1579 C CA . GLU A 1 193 ? -22.174 9.018 -7.013 1.00 15.41 293 GLU A CA 1
ATOM 1580 C C . GLU A 1 193 ? -22.196 10.012 -8.172 1.00 14.06 293 GLU A C 1
ATOM 1581 O O . GLU A 1 193 ? -22.273 9.624 -9.343 1.00 15.30 293 GLU A O 1
ATOM 1587 N N . ILE A 1 194 ? -22.145 11.302 -7.850 1.00 13.13 294 ILE A N 1
ATOM 1588 C CA . ILE A 1 194 ? -22.098 12.347 -8.883 1.00 12.35 294 ILE A CA 1
ATOM 1589 C C . ILE A 1 194 ? -20.827 12.215 -9.730 1.00 12.10 294 ILE A C 1
ATOM 1590 O O . ILE A 1 194 ? -20.893 12.219 -10.950 1.00 12.77 294 ILE A O 1
ATOM 1595 N N . GLY A 1 195 ? -19.677 12.075 -9.067 1.00 13.13 295 GLY A N 1
ATOM 1596 C CA . GLY A 1 195 ? -18.399 11.794 -9.745 1.00 11.90 295 GLY A CA 1
ATOM 1597 C C . GLY A 1 195 ? -18.408 10.555 -10.651 1.00 12.54 295 GLY A C 1
ATOM 1598 O O . GLY A 1 195 ? -17.939 10.623 -11.786 1.00 12.94 295 GLY A O 1
ATOM 1599 N N . LEU A 1 196 ? -18.963 9.432 -10.185 1.00 12.28 296 LEU A N 1
ATOM 1600 C CA . LEU A 1 196 ? -19.040 8.216 -11.030 1.00 12.16 296 LEU A CA 1
ATOM 1601 C C . LEU A 1 196 ? -19.893 8.427 -12.299 1.00 13.22 296 LEU A C 1
ATOM 1602 O O . LEU A 1 196 ? -19.557 7.921 -13.404 1.00 12.63 296 LEU A O 1
ATOM 1607 N N . ALA A 1 197 ? -20.977 9.187 -12.153 1.00 12.09 297 ALA A N 1
ATOM 1608 C CA . ALA A 1 197 ? -21.877 9.491 -13.274 1.00 13.80 297 ALA A CA 1
ATOM 1609 C C . ALA A 1 197 ? -21.223 10.344 -14.364 1.00 14.08 297 ALA A C 1
ATOM 1610 O O . ALA A 1 197 ? -21.676 10.376 -15.524 1.00 14.10 297 ALA A O 1
ATOM 1612 N N . SER A 1 198 ? -20.166 11.049 -13.987 1.00 14.66 298 SER A N 1
ATOM 1613 C CA . SER A 1 198 ? -19.497 11.951 -14.905 1.00 14.80 298 SER A CA 1
ATOM 1614 C C . SER A 1 198 ? -18.470 11.236 -15.802 1.00 15.31 298 SER A C 1
ATOM 1615 O O . SER A 1 198 ? -18.173 11.700 -16.909 1.00 13.91 298 SER A O 1
ATOM 1618 N N . LEU A 1 199 ? -17.947 10.105 -15.328 1.00 14.76 299 LEU A N 1
ATOM 1619 C CA . LEU A 1 199 ? -16.797 9.445 -15.961 1.00 16.36 299 LEU A CA 1
ATOM 1620 C C . LEU A 1 199 ? -17.032 9.086 -17.433 1.00 16.86 299 LEU A C 1
ATOM 1621 O O . LEU A 1 199 ? -17.917 8.287 -17.739 1.00 17.95 299 LEU A O 1
ATOM 1626 N N . GLY A 1 200 ? -16.250 9.666 -18.343 1.00 17.32 300 GLY A N 1
ATOM 1627 C CA . GLY A 1 200 ? -16.398 9.350 -19.788 1.00 18.46 300 GLY A CA 1
ATOM 1628 C C . GLY A 1 200 ? -17.690 9.800 -20.467 1.00 19.92 300 GLY A C 1
ATOM 1629 O O . GLY A 1 200 ? -18.014 9.340 -21.577 1.00 19.12 300 GLY A O 1
ATOM 1630 N N . ALA A 1 201 ? -18.433 10.707 -19.822 1.00 18.80 301 ALA A N 1
ATOM 1631 C CA . ALA A 1 201 ? -19.602 11.321 -20.459 1.00 19.13 301 ALA A CA 1
ATOM 1632 C C . ALA A 1 201 ? -19.136 12.398 -21.451 1.00 19.03 301 ALA A C 1
ATOM 1633 O O . ALA A 1 201 ? -18.000 12.882 -21.357 1.00 18.82 301 ALA A O 1
ATOM 1635 N N . SER A 1 202 ? -19.991 12.769 -22.405 1.00 19.70 302 SER A N 1
ATOM 1636 C CA . SER A 1 202 ? -19.597 13.752 -23.436 1.00 19.75 302 SER A CA 1
ATOM 1637 C C . SER A 1 202 ? -19.255 15.111 -22.831 1.00 20.29 302 SER A C 1
ATOM 1638 O O . SER A 1 202 ? -19.637 15.391 -21.693 1.00 18.74 302 SER A O 1
ATOM 1641 N N . ASP A 1 203 ? -18.556 15.960 -23.589 1.00 20.77 303 ASP A N 1
ATOM 1642 C CA . ASP A 1 203 ? -18.212 17.290 -23.104 1.00 22.02 303 ASP A CA 1
ATOM 1643 C C . ASP A 1 203 ? -19.455 18.081 -22.760 1.00 22.16 303 ASP A C 1
ATOM 1644 O O . ASP A 1 203 ? -19.476 18.790 -21.766 1.00 21.39 303 ASP A O 1
ATOM 1649 N N . GLU A 1 204 ? -20.490 17.963 -23.589 1.00 22.79 304 GLU A N 1
ATOM 1650 C CA . GLU A 1 204 ? -21.750 18.651 -23.330 1.00 23.58 304 GLU A CA 1
ATOM 1651 C C . GLU A 1 204 ? -22.489 18.125 -22.096 1.00 21.43 304 GLU A C 1
ATOM 1652 O O . GLU A 1 204 ? -23.079 18.900 -21.349 1.00 19.64 304 GLU A O 1
ATOM 1658 N N . ALA A 1 205 ? -22.466 16.816 -21.888 1.00 19.37 305 ALA A N 1
ATOM 1659 C CA . ALA A 1 205 ? -23.104 16.243 -20.708 1.00 18.76 305 ALA A CA 1
ATOM 1660 C C . ALA A 1 205 ? -22.394 16.637 -19.414 1.00 17.93 305 ALA A C 1
ATOM 1661 O O . ALA A 1 205 ? -23.057 16.995 -18.440 1.00 16.95 305 ALA A O 1
ATOM 1663 N N . VAL A 1 206 ? -21.057 16.552 -19.400 1.00 16.59 306 VAL A N 1
ATOM 1664 C CA . VAL A 1 206 ? -20.261 16.970 -18.236 1.00 16.94 306 VAL A CA 1
ATOM 1665 C C . VAL A 1 206 ? -20.463 18.468 -17.921 1.00 17.58 306 VAL A C 1
ATOM 1666 O O . VAL A 1 206 ? -20.580 18.839 -16.765 1.00 16.45 306 VAL A O 1
ATOM 1670 N N . GLN A 1 207 ? -20.487 19.314 -18.953 1.00 17.70 307 GLN A N 1
ATOM 1671 C CA . GLN A 1 207 ? -20.698 20.750 -18.771 1.00 18.96 307 GLN A CA 1
ATOM 1672 C C . GLN A 1 207 ? -22.037 21.003 -18.061 1.00 17.87 307 GLN A C 1
ATOM 1673 O O . GLN A 1 207 ? -22.136 21.827 -17.152 1.00 18.23 307 GLN A O 1
ATOM 1679 N N . LYS A 1 208 ? -23.067 20.275 -18.471 1.00 15.86 308 LYS A N 1
ATOM 1680 C CA . LYS A 1 208 ? -24.360 20.414 -17.825 1.00 14.47 308 LYS A CA 1
ATOM 1681 C C . LYS A 1 208 ? -24.323 19.909 -16.382 1.00 13.57 308 LYS A C 1
ATOM 1682 O O . LYS A 1 208 ? -24.831 20.580 -15.494 1.00 13.70 308 LYS A O 1
ATOM 1688 N N . LEU A 1 209 ? -23.755 18.718 -16.143 1.00 12.40 309 LEU A N 1
ATOM 1689 C CA . LEU A 1 209 ? -23.660 18.195 -14.759 1.00 11.42 309 LEU A CA 1
ATOM 1690 C C . LEU A 1 209 ? -22.833 19.105 -13.835 1.00 11.14 309 LEU A C 1
ATOM 1691 O O . LEU A 1 209 ? -23.220 19.380 -12.670 1.00 10.68 309 LEU A O 1
ATOM 1696 N N . ALA A 1 210 ? -21.679 19.554 -14.344 1.00 8.99 310 ALA A N 1
ATOM 1697 C CA . ALA A 1 210 ? -20.791 20.447 -13.598 1.00 10.12 310 ALA A CA 1
ATOM 1698 C C . ALA A 1 210 ? -21.427 21.798 -13.230 1.00 10.92 310 ALA A C 1
ATOM 1699 O O . ALA A 1 210 ? -21.184 22.326 -12.144 1.00 9.56 310 ALA A O 1
ATOM 1701 N N . THR A 1 211 ? -22.222 22.361 -14.141 1.00 10.57 311 THR A N 1
ATOM 1702 C CA . THR A 1 211 ? -22.960 23.602 -13.874 1.00 9.88 311 THR A CA 1
ATOM 1703 C C . THR A 1 211 ? -23.978 23.410 -12.759 1.00 9.82 311 THR A C 1
ATOM 1704 O O . THR A 1 211 ? -24.092 24.252 -11.875 1.00 9.79 311 THR A O 1
ATOM 1708 N N . CYS A 1 212 ? -24.689 22.284 -12.779 1.00 10.27 312 CYS A N 1
ATOM 1709 C CA . CYS A 1 212 ? -25.636 21.988 -11.710 1.00 11.13 312 CYS A CA 1
ATOM 1710 C C . CYS A 1 212 ? -24.910 21.766 -10.369 1.00 10.47 312 CYS A C 1
ATOM 1711 O O . CYS A 1 212 ? -25.336 22.304 -9.361 1.00 9.13 312 CYS A O 1
ATOM 1714 N N . TYR A 1 213 ? -23.818 20.990 -10.378 1.00 10.05 313 TYR A N 1
ATOM 1715 C CA . TYR A 1 213 ? -22.923 20.870 -9.216 1.00 10.49 313 TYR A CA 1
ATOM 1716 C C . TYR A 1 213 ? -22.492 22.238 -8.642 1.00 10.15 313 TYR A C 1
ATOM 1717 O O . TYR A 1 213 ? -22.493 22.429 -7.436 1.00 11.18 313 TYR A O 1
ATOM 1726 N N . PHE A 1 214 ? -22.062 23.158 -9.512 1.00 10.43 314 PHE A N 1
ATOM 1727 C CA . PHE A 1 214 ? -21.633 24.506 -9.128 1.00 10.38 314 PHE A CA 1
ATOM 1728 C C . PHE A 1 214 ? -22.762 25.253 -8.424 1.00 11.16 314 PHE A C 1
ATOM 1729 O O . PHE A 1 214 ? -22.552 25.848 -7.368 1.00 11.62 314 PHE A O 1
ATOM 1737 N N . PHE A 1 215 ? -23.966 25.223 -8.992 1.00 10.60 315 PHE A N 1
ATOM 1738 C CA . PHE A 1 215 ? -25.087 25.952 -8.362 1.00 10.84 315 PHE A CA 1
ATOM 1739 C C . PHE A 1 215 ? -25.812 25.198 -7.245 1.00 10.53 315 PHE A C 1
ATOM 1740 O O . PHE A 1 215 ? -26.821 25.667 -6.741 1.00 10.75 315 PHE A O 1
ATOM 1748 N N . THR A 1 216 ? -25.287 24.047 -6.843 1.00 9.67 316 THR A N 1
ATOM 1749 C CA . THR A 1 216 ? -25.822 23.371 -5.667 1.00 9.19 316 THR A CA 1
ATOM 1750 C C . THR A 1 216 ? -24.716 23.240 -4.616 1.00 9.67 316 THR A C 1
ATOM 1751 O O . THR A 1 216 ? -24.686 23.984 -3.623 1.00 10.13 316 THR A O 1
ATOM 1755 N N . VAL A 1 217 ? -23.787 22.310 -4.819 1.00 10.28 317 VAL A N 1
ATOM 1756 C CA . VAL A 1 217 ? -22.776 22.128 -3.777 1.00 10.27 317 VAL A CA 1
ATOM 1757 C C . VAL A 1 217 ? -21.794 23.278 -3.607 1.00 9.32 317 VAL A C 1
ATOM 1758 O O . VAL A 1 217 ? -21.238 23.426 -2.531 1.00 9.47 317 VAL A O 1
ATOM 1762 N N . GLU A 1 218 ? -21.620 24.131 -4.617 1.00 8.30 318 GLU A N 1
ATOM 1763 C CA . GLU A 1 218 ? -20.754 25.332 -4.448 1.00 7.60 318 GLU A CA 1
ATOM 1764 C C . GLU A 1 218 ? -21.543 26.589 -4.020 1.00 8.06 318 GLU A C 1
ATOM 1765 O O . GLU A 1 218 ? -21.088 27.340 -3.148 1.00 6.86 318 GLU A O 1
ATOM 1771 N N . PHE A 1 219 ? -22.711 26.820 -4.621 1.00 7.82 319 PHE A N 1
ATOM 1772 C CA . PHE A 1 219 ? -23.475 28.045 -4.326 1.00 8.13 319 PHE A CA 1
ATOM 1773 C C . PHE A 1 219 ? -24.970 27.835 -3.979 1.00 9.57 319 PHE A C 1
ATOM 1774 O O . PHE A 1 219 ? -25.793 28.744 -4.155 1.00 10.48 319 PHE A O 1
ATOM 1782 N N . GLY A 1 220 ? -25.320 26.652 -3.481 1.00 9.13 320 GLY A N 1
ATOM 1783 C CA . GLY A 1 220 ? -26.743 26.316 -3.270 1.00 9.32 320 GLY A CA 1
ATOM 1784 C C . GLY A 1 220 ? -27.387 26.850 -1.996 1.00 9.70 320 GLY A C 1
ATOM 1785 O O . GLY A 1 220 ? -26.725 26.987 -0.941 1.00 9.03 320 GLY A O 1
ATOM 1786 N N . LEU A 1 221 ? -28.678 27.183 -2.104 1.00 11.17 321 LEU A N 1
ATOM 1787 C CA . LEU A 1 221 ? -29.543 27.484 -0.940 1.00 12.43 321 LEU A CA 1
ATOM 1788 C C . LEU A 1 221 ? -30.656 26.445 -0.784 1.00 12.72 321 LEU A C 1
ATOM 1789 O O . LEU A 1 221 ? -31.055 25.787 -1.765 1.00 12.74 321 LEU A O 1
ATOM 1794 N N . CYS A 1 222 ? -31.131 26.278 0.451 1.00 12.91 322 CYS A N 1
ATOM 1795 C CA . CYS A 1 222 ? -32.253 25.361 0.734 1.00 14.89 322 CYS A CA 1
ATOM 1796 C C . CYS A 1 222 ? -33.180 25.927 1.826 1.00 15.63 322 CYS A C 1
ATOM 1797 O O . CYS A 1 222 ? -32.740 26.659 2.723 1.00 15.15 322 CYS A O 1
ATOM 1800 N N . LYS A 1 223 ? -34.461 25.604 1.745 1.00 16.99 323 LYS A N 1
ATOM 1801 C CA . LYS A 1 223 ? -35.372 25.985 2.816 1.00 18.09 323 LYS A CA 1
ATOM 1802 C C . LYS A 1 223 ? -35.232 25.040 3.994 1.00 19.00 323 LYS A C 1
ATOM 1803 O O . LYS A 1 223 ? -34.896 23.851 3.828 1.00 19.16 323 LYS A O 1
ATOM 1809 N N . GLN A 1 224 ? -35.478 25.583 5.183 1.00 18.31 324 GLN A N 1
ATOM 1810 C CA . GLN A 1 224 ? -35.355 24.847 6.420 1.00 18.92 324 GLN A CA 1
ATOM 1811 C C . GLN A 1 224 ? -36.349 25.446 7.392 1.00 20.07 324 GLN A C 1
ATOM 1812 O O . GLN A 1 224 ? -36.201 26.599 7.817 1.00 19.90 324 GLN A O 1
ATOM 1818 N N . GLU A 1 225 ? -37.373 24.667 7.727 1.00 22.29 325 GLU A N 1
ATOM 1819 C CA . GLU A 1 225 ? -38.463 25.133 8.593 1.00 23.71 325 GLU A CA 1
ATOM 1820 C C . GLU A 1 225 ? -38.963 26.504 8.180 1.00 22.63 325 GLU A C 1
ATOM 1821 O O . GLU A 1 225 ? -39.061 27.413 9.006 1.00 23.34 325 GLU A O 1
ATOM 1827 N N . GLY A 1 226 ? -39.251 26.644 6.891 1.00 21.18 326 GLY A N 1
ATOM 1828 C CA . GLY A 1 226 ? -39.761 27.880 6.320 1.00 21.07 326 GLY A CA 1
ATOM 1829 C C . GLY A 1 226 ? -38.780 29.026 6.075 1.00 20.75 326 GLY A C 1
ATOM 1830 O O . GLY A 1 226 ? -39.187 30.081 5.561 1.00 21.87 326 GLY A O 1
ATOM 1831 N N . GLN A 1 227 ? -37.510 28.852 6.451 1.00 17.37 327 GLN A N 1
ATOM 1832 C CA . GLN A 1 227 ? -36.497 29.904 6.269 1.00 15.97 327 GLN A CA 1
ATOM 1833 C C . GLN A 1 227 ? -35.479 29.549 5.169 1.00 15.77 327 GLN A C 1
ATOM 1834 O O . GLN A 1 227 ? -35.291 28.374 4.844 1.00 14.52 327 GLN A O 1
ATOM 1840 N N . LEU A 1 228 ? -34.837 30.568 4.597 1.00 14.47 328 LEU A N 1
ATOM 1841 C CA . LEU A 1 228 ? -33.761 30.335 3.646 1.00 15.36 328 LEU A CA 1
ATOM 1842 C C . LEU A 1 228 ? -32.438 30.084 4.391 1.00 14.89 328 LEU A C 1
ATOM 1843 O O . LEU A 1 228 ? -32.025 30.901 5.231 1.00 15.44 328 LEU A O 1
ATOM 1848 N N . ARG A 1 229 ? -31.768 28.968 4.086 1.00 14.25 329 ARG A N 1
ATOM 1849 C CA . ARG A 1 229 ? -30.441 28.681 4.664 1.00 13.92 329 ARG A CA 1
ATOM 1850 C C . ARG A 1 229 ? -29.441 28.345 3.537 1.00 13.14 329 ARG A C 1
ATOM 1851 O O . ARG A 1 229 ? -29.846 28.132 2.385 1.00 13.14 329 ARG A O 1
ATOM 1859 N N . VAL A 1 230 ? -28.155 28.284 3.860 1.00 13.00 330 VAL A N 1
ATOM 1860 C CA . VAL A 1 230 ? -27.133 28.010 2.833 1.00 13.21 330 VAL A CA 1
ATOM 1861 C C . VAL A 1 230 ? -26.352 26.716 3.091 1.00 13.00 330 VAL A C 1
ATOM 1862 O O . VAL A 1 230 ? -26.059 26.374 4.259 1.00 12.06 330 VAL A O 1
ATOM 1866 N N . TYR A 1 231 ? -26.102 25.974 2.006 1.00 11.93 331 TYR A N 1
ATOM 1867 C CA . TYR A 1 231 ? -25.254 24.768 2.035 1.00 11.23 331 TYR A CA 1
ATOM 1868 C C . TYR A 1 231 ? -24.053 24.839 1.045 1.00 11.24 331 TYR A C 1
ATOM 1869 O O . TYR A 1 231 ? -23.144 23.987 1.076 1.00 10.99 331 TYR A O 1
ATOM 1878 N N . GLY A 1 232 ? -24.058 25.842 0.168 1.00 8.90 332 GLY A N 1
ATOM 1879 C CA . GLY A 1 232 ? -23.029 25.969 -0.882 1.00 8.19 332 GLY A CA 1
ATOM 1880 C C . GLY A 1 232 ? -21.665 26.358 -0.334 1.00 8.17 332 GLY A C 1
ATOM 1881 O O . GLY A 1 232 ? -21.552 27.370 0.362 1.00 9.00 332 GLY A O 1
ATOM 1882 N N . ALA A 1 233 ? -20.645 25.536 -0.606 1.00 7.39 333 ALA A N 1
ATOM 1883 C CA . ALA A 1 233 ? -19.246 25.776 -0.139 1.00 7.41 333 ALA A CA 1
ATOM 1884 C C . ALA A 1 233 ? -18.668 27.154 -0.443 1.00 7.26 333 ALA A C 1
ATOM 1885 O O . ALA A 1 233 ? -17.954 27.718 0.401 1.00 7.95 333 ALA A O 1
ATOM 1887 N N . GLY A 1 234 ? -18.888 27.655 -1.667 1.00 7.07 334 GLY A N 1
ATOM 1888 C CA . GLY A 1 234 ? -18.403 28.966 -2.074 1.00 6.84 334 GLY A CA 1
ATOM 1889 C C . GLY A 1 234 ? -19.016 30.136 -1.293 1.00 7.12 334 GLY A C 1
ATOM 1890 O O . GLY A 1 234 ? -18.387 31.185 -1.139 1.00 5.91 334 GLY A O 1
ATOM 1891 N N . LEU A 1 235 ? -20.252 29.985 -0.825 1.00 8.00 335 LEU A N 1
ATOM 1892 C CA . LEU A 1 235 ? -20.843 30.994 0.071 1.00 8.39 335 LEU A CA 1
ATOM 1893 C C . LEU A 1 235 ? -20.297 30.821 1.489 1.00 8.45 335 LEU A C 1
ATOM 1894 O O . LEU A 1 235 ? -19.975 31.799 2.172 1.00 8.06 335 LEU A O 1
ATOM 1899 N N . LEU A 1 236 ? -20.178 29.574 1.936 1.00 8.39 336 LEU A N 1
ATOM 1900 C CA . LEU A 1 236 ? -19.742 29.301 3.317 1.00 8.37 336 LEU A CA 1
ATOM 1901 C C . LEU A 1 236 ? -18.284 29.669 3.628 1.00 8.70 336 LEU A C 1
ATOM 1902 O O . LEU A 1 236 ? -17.899 29.691 4.794 1.00 10.24 336 LEU A O 1
ATOM 1907 N N . SER A 1 237 ? -17.500 30.005 2.601 1.00 8.90 337 SER A N 1
ATOM 1908 C CA . SER A 1 237 ? -16.126 30.496 2.806 1.00 8.36 337 SER A CA 1
ATOM 1909 C C . SER A 1 237 ? -15.943 32.016 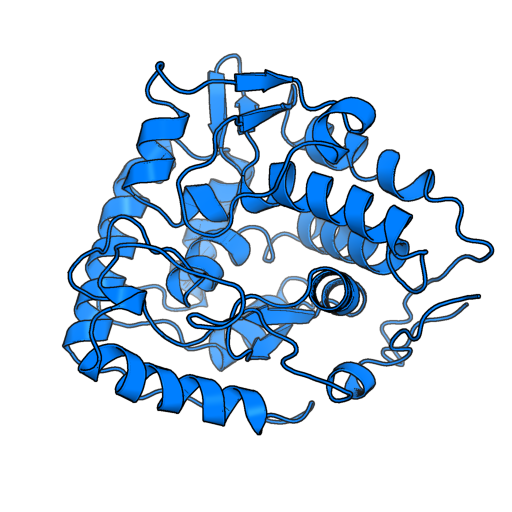2.555 1.00 8.92 337 SER A C 1
ATOM 1910 O O . SER A 1 237 ? -14.846 32.545 2.704 1.00 8.64 337 SER A O 1
ATOM 1913 N N . SER A 1 238 ? -17.018 32.720 2.197 1.00 8.61 338 SER A N 1
ATOM 1914 C CA . SER A 1 238 ? -16.917 34.147 1.912 1.00 9.63 338 SER A CA 1
ATOM 1915 C C . SER A 1 238 ? -17.762 34.982 2.870 1.00 9.74 338 SER A C 1
ATOM 1916 O O . SER A 1 238 ? -18.992 34.926 2.851 1.00 9.56 338 SER A O 1
ATOM 1919 N N . ILE A 1 239 ? -17.105 35.771 3.696 1.00 9.64 339 ILE A N 1
ATOM 1920 C CA . ILE A 1 239 ? -17.839 36.546 4.692 1.00 10.37 339 ILE A CA 1
ATOM 1921 C C . ILE A 1 239 ? -18.879 37.438 3.998 1.00 10.71 339 ILE A C 1
ATOM 1922 O O . ILE A 1 239 ? -20.057 37.479 4.399 1.00 10.88 339 ILE A O 1
ATOM 1927 N N . SER A 1 240 ? -18.452 38.143 2.949 1.00 10.06 340 SER A N 1
ATOM 1928 C CA . SER A 1 240 ? -19.358 39.077 2.278 1.00 9.46 340 SER A CA 1
ATOM 1929 C C . SER A 1 240 ? -20.419 38.399 1.387 1.00 9.03 340 SER A C 1
ATOM 1930 O O . SER A 1 240 ? -21.576 38.822 1.366 1.00 9.12 340 SER A O 1
ATOM 1933 N N . GLU A 1 241 ? -20.060 37.340 0.670 1.00 7.46 341 GLU A N 1
ATOM 1934 C CA . GLU A 1 241 ? -21.076 36.728 -0.187 1.00 8.81 341 GLU A CA 1
ATOM 1935 C C . GLU A 1 241 ? -22.103 35.940 0.644 1.00 8.98 341 GLU A C 1
ATOM 1936 O O . GLU A 1 241 ? -23.285 35.882 0.292 1.00 10.26 341 GLU A O 1
ATOM 1942 N N . LEU A 1 242 ? -21.643 35.341 1.742 1.00 9.05 342 LEU A N 1
ATOM 1943 C CA . LEU A 1 242 ? -22.527 34.632 2.668 1.00 9.98 342 LEU A CA 1
ATOM 1944 C C . LEU A 1 242 ? -23.642 35.565 3.218 1.00 11.39 342 LEU A C 1
ATOM 1945 O O . LEU A 1 242 ? -24.826 35.215 3.177 1.00 8.78 342 LEU A O 1
ATOM 1950 N N . LYS A 1 243 ? -23.263 36.731 3.742 1.00 12.22 343 LYS A N 1
ATOM 1951 C CA . LYS A 1 243 ? -24.264 37.722 4.173 1.00 13.33 343 LYS A CA 1
ATOM 1952 C C . LYS A 1 243 ? -25.153 38.209 3.044 1.00 13.75 343 LYS A C 1
ATOM 1953 O O . LYS A 1 243 ? -26.378 38.308 3.211 1.00 14.30 343 LYS A O 1
ATOM 1959 N N . HIS A 1 244 ? -24.550 38.523 1.890 1.00 12.82 344 HIS A N 1
ATOM 1960 C CA . HIS A 1 244 ? -25.313 39.018 0.748 1.00 13.99 344 HIS A CA 1
ATOM 1961 C C . HIS A 1 244 ? -26.373 37.991 0.315 1.00 14.77 344 HIS A C 1
ATOM 1962 O O . HIS A 1 244 ? -27.511 38.361 -0.010 1.00 17.10 344 HIS A O 1
ATOM 1969 N N . SER A 1 245 ? -26.022 36.707 0.296 1.00 13.36 345 SER A N 1
ATOM 1970 C CA . SER A 1 245 ? -26.965 35.695 -0.175 1.00 12.32 345 SER A CA 1
ATOM 1971 C C . SER A 1 245 ? -28.300 35.689 0.617 1.00 12.63 345 SER A C 1
ATOM 1972 O O . SER A 1 245 ? -29.358 35.386 0.049 1.00 13.51 345 SER A O 1
ATOM 1975 N N . LEU A 1 246 ? -28.242 36.027 1.911 1.00 11.80 346 LEU A N 1
ATOM 1976 C CA . LEU A 1 246 ? -29.403 36.028 2.791 1.00 10.63 346 LEU A CA 1
ATOM 1977 C C . LEU A 1 246 ? -29.787 37.453 3.197 1.00 13.07 346 LEU A C 1
ATOM 1978 O O . LEU A 1 246 ? -30.485 37.647 4.205 1.00 12.70 346 LEU A O 1
ATOM 1983 N N . SER A 1 247 ? -29.315 38.443 2.431 1.00 13.91 347 SER A N 1
ATOM 1984 C CA . SER A 1 247 ? -29.508 39.853 2.791 1.00 16.01 347 SER A CA 1
ATOM 1985 C C . SER A 1 247 ? -30.892 40.376 2.424 1.00 17.42 347 SER A C 1
ATOM 1986 O O . SER A 1 247 ? -31.317 41.413 2.940 1.00 17.66 347 SER A O 1
ATOM 1989 N N . GLY A 1 248 ? -31.580 39.668 1.529 1.00 18.76 348 GLY A N 1
ATOM 1990 C CA . GLY A 1 248 ? -32.897 40.092 1.057 1.00 20.02 348 GLY A CA 1
ATOM 1991 C C . GLY A 1 248 ? -32.835 40.871 -0.244 1.00 19.73 348 GLY A C 1
ATOM 1992 O O . GLY A 1 248 ? -33.873 41.246 -0.797 1.00 20.32 348 GLY A O 1
ATOM 1993 N N A SER A 1 249 ? -31.632 41.122 -0.753 0.60 19.81 349 SER A N 1
ATOM 1994 N N B SER A 1 249 ? -31.603 41.094 -0.708 0.40 19.47 349 SER A N 1
ATOM 1995 C CA A SER A 1 249 ? -31.498 41.820 -2.026 0.60 19.62 349 SER A CA 1
ATOM 1996 C CA B SER A 1 249 ? -31.307 41.856 -1.915 0.40 19.00 349 SER A CA 1
ATOM 1997 C C A SER A 1 249 ? -30.908 40.938 -3.130 0.60 19.63 349 SER A C 1
ATOM 1998 C C B SER A 1 249 ? -30.639 41.004 -2.998 0.40 19.08 349 SER A C 1
ATOM 1999 O O A SER A 1 249 ? -30.737 41.380 -4.271 0.60 19.70 349 SER A O 1
ATOM 2000 O O B SER A 1 249 ? -30.158 41.534 -3.999 0.40 19.08 349 SER A O 1
ATOM 2005 N N . ALA A 1 250 ? -30.605 39.691 -2.791 1.00 18.61 350 ALA A N 1
ATOM 2006 C CA . ALA A 1 250 ? -30.033 38.771 -3.774 1.00 18.55 350 ALA A CA 1
ATOM 2007 C C . ALA A 1 250 ? -31.169 38.243 -4.624 1.00 17.52 350 ALA A C 1
ATOM 2008 O O . ALA A 1 250 ? -32.285 38.131 -4.142 1.00 16.74 350 ALA A O 1
ATOM 2010 N N . LYS A 1 251 ? -30.889 37.933 -5.886 1.00 17.72 351 LYS A N 1
ATOM 2011 C CA . LYS A 1 251 ? -31.841 37.237 -6.760 1.00 17.84 351 LYS A CA 1
ATOM 2012 C C . LYS A 1 251 ? -31.832 35.707 -6.549 1.00 18.48 351 LYS A C 1
ATOM 2013 O O . LYS A 1 251 ? -30.774 35.056 -6.626 1.00 18.72 351 LYS A O 1
ATOM 2019 N N . VAL A 1 252 ? -33.004 35.138 -6.269 1.00 17.09 352 VAL A N 1
ATOM 2020 C CA . VAL A 1 252 ? -33.109 33.731 -5.861 1.00 18.73 352 VAL A CA 1
ATOM 2021 C C . VAL A 1 252 ? -34.209 33.015 -6.650 1.00 19.81 352 VAL A C 1
ATOM 2022 O O . VAL A 1 252 ? -35.327 33.518 -6.743 1.00 20.30 352 VAL A O 1
ATOM 2026 N N . LYS A 1 253 ? -33.882 31.864 -7.234 1.00 20.80 353 LYS A N 1
ATOM 2027 C CA . LYS A 1 253 ? -34.800 31.144 -8.113 1.00 21.39 353 LYS A CA 1
ATOM 2028 C C . LYS A 1 253 ? -34.793 29.654 -7.791 1.00 21.19 353 LYS A C 1
ATOM 2029 O O . LYS A 1 253 ? -33.805 29.136 -7.283 1.00 20.68 353 LYS A O 1
ATOM 2035 N N . PRO A 1 254 ? -35.899 28.953 -8.077 1.00 21.31 354 PRO A N 1
ATOM 2036 C CA . PRO A 1 254 ? -35.924 27.522 -7.767 1.00 20.81 354 PRO A CA 1
ATOM 2037 C C . PRO A 1 254 ? -34.918 26.716 -8.608 1.00 19.87 354 PRO A C 1
ATOM 2038 O O . PRO A 1 254 ? -34.786 26.948 -9.813 1.00 19.00 354 PRO A O 1
ATOM 2042 N N . PHE A 1 255 ? -34.213 25.791 -7.958 1.00 19.09 355 PHE A N 1
ATOM 2043 C CA . PHE A 1 255 ? -33.299 24.878 -8.640 1.00 18.49 355 PHE A CA 1
ATOM 2044 C C . PHE A 1 255 ? -34.095 23.935 -9.550 1.00 18.47 355 PHE A C 1
ATOM 2045 O O . PHE A 1 255 ? -34.952 23.190 -9.091 1.00 17.42 355 PHE A O 1
ATOM 2053 N N . ASP A 1 256 ? -33.784 23.988 -10.840 1.00 19.07 356 ASP A N 1
ATOM 2054 C CA . ASP A 1 256 ? -34.445 23.180 -11.873 1.00 20.73 356 ASP A CA 1
ATOM 2055 C C . ASP A 1 256 ? -33.397 22.826 -12.929 1.00 21.33 356 ASP A C 1
ATOM 2056 O O . ASP A 1 256 ? -33.127 23.622 -13.818 1.00 21.01 356 ASP A O 1
ATOM 2061 N N . PRO A 1 257 ? -32.793 21.624 -12.828 1.00 23.37 357 PRO A N 1
ATOM 2062 C CA . PRO A 1 257 ? -31.618 21.284 -13.639 1.00 23.87 357 PRO A CA 1
ATOM 2063 C C . PRO A 1 257 ? -31.673 21.747 -15.087 1.00 25.15 357 PRO A C 1
ATOM 2064 O O . PRO A 1 257 ? -30.673 22.225 -15.633 1.00 24.32 357 PRO A O 1
ATOM 2068 N N . LYS A 1 258 ? -32.831 21.606 -15.715 1.00 26.69 358 LYS A N 1
ATOM 2069 C CA . LYS A 1 258 ? -32.931 21.889 -17.138 1.00 28.20 358 LYS A CA 1
ATOM 2070 C C . LYS A 1 258 ? -32.840 23.383 -17.455 1.00 27.34 358 LYS A C 1
ATOM 2071 O O . LYS A 1 258 ? -32.528 23.754 -18.583 1.00 28.32 358 LYS A O 1
ATOM 2077 N N . VAL A 1 259 ? -33.097 24.223 -16.454 1.00 25.58 359 VAL A N 1
ATOM 2078 C CA . VAL A 1 259 ? -32.916 25.676 -16.529 1.00 24.88 359 VAL A CA 1
ATOM 2079 C C . VAL A 1 259 ? -31.539 26.077 -15.952 1.00 23.61 359 VAL A C 1
ATOM 2080 O O . VAL A 1 259 ? -30.764 26.819 -16.570 1.00 22.53 359 VAL A O 1
ATOM 2084 N N . THR A 1 260 ? -31.244 25.561 -14.761 1.00 22.24 360 THR A N 1
ATOM 2085 C CA . THR A 1 260 ? -29.994 25.850 -14.050 1.00 20.87 360 THR A CA 1
ATOM 2086 C C . THR A 1 260 ? -28.722 25.475 -14.856 1.00 20.78 360 THR A C 1
ATOM 2087 O O . THR A 1 260 ? -27.739 26.232 -14.877 1.00 19.94 360 THR A O 1
ATOM 2091 N N . CYS A 1 261 ? -28.751 24.331 -15.541 1.00 21.48 361 CYS A N 1
ATOM 2092 C CA . CYS A 1 261 ? -27.571 23.854 -16.270 1.00 23.35 361 CYS A CA 1
ATOM 2093 C C . CYS A 1 261 ? -27.130 24.788 -17.408 1.00 23.63 361 CYS A C 1
ATOM 2094 O O . CYS A 1 261 ? -26.037 24.620 -17.945 1.00 24.43 361 CYS A O 1
ATOM 2097 N N . LYS A 1 262 ? -27.972 25.769 -17.745 1.00 22.53 362 LYS A N 1
ATOM 2098 C CA . LYS A 1 262 ? -27.689 26.767 -18.778 1.00 24.58 362 LYS A CA 1
ATOM 2099 C C . LYS A 1 262 ? -27.075 28.073 -18.237 1.00 23.28 362 LYS A C 1
ATOM 2100 O O . LYS A 1 262 ? -26.626 28.920 -19.009 1.00 24.49 362 LYS A O 1
ATOM 2106 N N . GLN A 1 263 ? -27.093 28.246 -16.918 1.00 20.79 363 GLN A N 1
ATOM 2107 C CA . GLN A 1 263 ? -26.573 29.453 -16.281 1.00 19.18 363 GLN A CA 1
ATOM 2108 C C . GLN A 1 263 ? -25.043 29.483 -16.330 1.00 17.44 363 GLN A C 1
ATOM 2109 O O . GLN A 1 263 ? -24.393 28.487 -16.024 1.00 16.61 363 GLN A O 1
ATOM 2115 N N . GLU A 1 264 ? -24.460 30.624 -16.683 1.00 15.42 364 GLU A N 1
ATOM 2116 C CA . GLU A 1 264 ? -22.991 30.762 -16.633 1.00 14.98 364 GLU A CA 1
ATOM 2117 C C . GLU A 1 264 ? -22.448 30.724 -15.186 1.00 13.47 364 GLU A C 1
ATOM 2118 O O . GLU A 1 264 ? -22.962 31.431 -14.327 1.00 12.38 364 GLU A O 1
ATOM 2124 N N . CYS A 1 265 ? -21.415 29.911 -14.938 1.00 11.54 365 CYS A N 1
ATOM 2125 C CA . CYS A 1 265 ? -20.785 29.801 -13.622 1.00 11.88 365 CYS A CA 1
ATOM 2126 C C . CYS A 1 265 ? -19.766 30.908 -13.448 1.00 11.09 365 CYS A C 1
ATOM 2127 O O . CYS A 1 265 ? -18.734 30.883 -14.105 1.00 12.85 365 CYS A O 1
ATOM 2130 N N . LEU A 1 266 ? -20.014 31.855 -12.548 1.00 9.92 366 LEU A N 1
ATOM 2131 C CA . LEU A 1 266 ? -19.101 32.988 -12.392 1.00 10.71 366 LEU A CA 1
ATOM 2132 C C . LEU A 1 266 ? -17.997 32.687 -11.360 1.00 11.66 366 LEU A C 1
ATOM 2133 O O . LEU A 1 266 ? -18.290 32.572 -10.181 1.00 13.20 366 LEU A O 1
ATOM 2138 N N . ILE A 1 267 ? -16.750 32.562 -11.819 1.00 11.50 367 ILE A N 1
ATOM 2139 C CA . ILE A 1 267 ? -15.621 32.145 -10.955 1.00 11.21 367 ILE A CA 1
ATOM 2140 C C . ILE A 1 267 ? -15.095 33.327 -10.099 1.00 11.56 367 ILE A C 1
ATOM 2141 O O . ILE A 1 267 ? -14.791 33.170 -8.912 1.00 12.08 367 ILE A O 1
ATOM 2146 N N . THR A 1 268 ? -15.043 34.517 -10.693 1.00 10.09 368 THR A N 1
ATOM 2147 C CA . THR A 1 268 ? -14.262 35.646 -10.129 1.00 10.87 368 THR A CA 1
ATOM 2148 C C . THR A 1 268 ? -15.078 36.829 -9.547 1.00 10.36 368 THR A C 1
ATOM 2149 O O . THR A 1 268 ? -14.501 37.853 -9.132 1.00 10.08 368 THR A O 1
ATOM 2153 N N . THR A 1 269 ? -16.405 36.695 -9.516 1.00 10.79 369 THR A N 1
ATOM 2154 C CA . THR A 1 269 ? -17.291 37.699 -8.887 1.00 10.65 369 THR A CA 1
ATOM 2155 C C . THR A 1 269 ? -18.380 36.976 -8.087 1.00 10.39 369 THR A C 1
ATOM 2156 O O . THR A 1 269 ? -18.544 35.770 -8.226 1.00 10.02 369 THR A O 1
ATOM 2160 N N . PHE A 1 270 ? -19.127 37.726 -7.273 1.00 10.96 370 PHE A N 1
ATOM 2161 C CA . PHE A 1 270 ? -20.385 37.240 -6.690 1.00 12.01 370 PHE A CA 1
ATOM 2162 C C . PHE A 1 270 ? -21.208 36.659 -7.832 1.00 11.54 370 PHE A C 1
ATOM 2163 O O . PHE A 1 270 ? -21.095 37.117 -8.972 1.00 12.62 370 PHE A O 1
ATOM 2171 N N . GLN A 1 271 ? -22.050 35.677 -7.534 1.00 12.61 371 GLN A N 1
ATOM 2172 C CA . GLN A 1 271 ? -23.012 35.192 -8.522 1.00 12.63 371 GLN A CA 1
ATOM 2173 C C . GLN A 1 271 ? -24.082 36.243 -8.892 1.00 14.04 371 GLN A C 1
ATOM 2174 O O . GLN A 1 271 ? -24.375 37.180 -8.130 1.00 13.26 371 GLN A O 1
ATOM 2180 N N . GLU A 1 272 ? -24.667 36.064 -10.067 1.00 14.99 372 GLU A N 1
ATOM 2181 C CA . GLU A 1 272 ? -25.793 36.885 -10.503 1.00 18.67 372 GLU A CA 1
ATOM 2182 C C . GLU A 1 272 ? -27.122 36.352 -9.950 1.00 17.90 372 GLU A C 1
ATOM 2183 O O . GLU A 1 272 ? -28.071 37.111 -9.761 1.00 18.72 372 GLU A O 1
ATOM 2189 N N . VAL A 1 273 ? -27.182 35.045 -9.685 1.00 16.53 373 VAL A N 1
ATOM 2190 C CA . VAL A 1 273 ? -28.396 34.400 -9.188 1.00 14.90 373 VAL A CA 1
ATOM 2191 C C . VAL A 1 273 ? -28.007 33.199 -8.293 1.00 15.51 373 VAL A C 1
ATOM 2192 O O . VAL A 1 273 ? -26.951 32.560 -8.515 1.00 15.84 373 VAL A O 1
ATOM 2196 N N . TYR A 1 274 ? -28.835 32.908 -7.288 1.00 13.23 374 TYR A N 1
ATOM 2197 C CA . TYR A 1 274 ? -28.706 31.695 -6.466 1.00 13.32 374 TYR A CA 1
ATOM 2198 C C . TYR A 1 274 ? -29.949 30.819 -6.637 1.00 13.69 374 TYR A C 1
ATOM 2199 O O . TYR A 1 274 ? -31.061 31.328 -6.791 1.00 14.52 374 TYR A O 1
ATOM 2208 N N . PHE A 1 275 ? -29.760 29.503 -6.593 1.00 13.95 375 PHE A N 1
ATOM 2209 C CA . PHE A 1 275 ? -30.852 28.556 -6.808 1.00 13.84 375 PHE A CA 1
ATOM 2210 C C . PHE A 1 275 ? -31.227 27.823 -5.517 1.00 13.11 375 PHE A C 1
ATOM 2211 O O . PHE A 1 275 ? -30.355 27.337 -4.800 1.00 13.15 375 PHE A O 1
ATOM 2219 N N . VAL A 1 276 ? -32.527 27.746 -5.221 1.00 12.54 376 VAL A N 1
ATOM 2220 C CA . VAL A 1 276 ? -33.012 27.204 -3.947 1.00 13.14 376 VAL A CA 1
ATOM 2221 C C . VAL A 1 276 ? -33.754 25.882 -4.124 1.00 13.79 376 VAL A C 1
ATOM 2222 O O . VAL A 1 276 ? -34.532 25.717 -5.046 1.00 13.44 376 VAL A O 1
ATOM 2226 N N . SER A 1 277 ? -33.481 24.930 -3.249 1.00 15.45 377 SER A N 1
ATOM 2227 C CA . SER A 1 277 ? -34.270 23.693 -3.204 1.00 17.00 377 SER A CA 1
ATOM 2228 C C . SER A 1 277 ? -35.210 23.755 -1.993 1.00 17.03 377 SER A C 1
ATOM 2229 O O . SER A 1 277 ? -34.910 24.403 -0.986 1.00 14.88 377 SER A O 1
ATOM 2232 N N . GLU A 1 278 ? -36.325 23.043 -2.088 1.00 17.97 378 GLU A N 1
ATOM 2233 C CA . GLU A 1 278 ? -37.300 22.980 -1.010 1.00 19.20 378 GLU A CA 1
ATOM 2234 C C . GLU A 1 278 ? -36.758 22.413 0.293 1.00 18.95 378 GLU A C 1
ATOM 2235 O O . GLU A 1 278 ? -37.309 22.682 1.373 1.00 18.74 378 GLU A O 1
ATOM 2241 N N . SER A 1 279 ? -35.688 21.626 0.194 1.00 17.76 379 SER A N 1
ATOM 2242 C CA . SER A 1 279 ? -34.946 21.148 1.362 1.00 17.00 379 SER A CA 1
ATOM 2243 C C . SER A 1 279 ? -33.556 20.690 0.924 1.00 16.58 379 SER A C 1
ATOM 2244 O O . SER A 1 279 ? -33.292 20.573 -0.266 1.00 16.12 379 SER A O 1
ATOM 2247 N N . PHE A 1 280 ? -32.687 20.414 1.890 1.00 17.93 380 PHE A N 1
ATOM 2248 C CA . PHE A 1 280 ? -31.346 19.904 1.606 1.00 18.76 380 PHE A CA 1
ATOM 2249 C C . PHE A 1 280 ? -31.428 18.502 1.006 1.00 19.39 380 PHE A C 1
ATOM 2250 O O . PHE A 1 280 ? -30.698 18.183 0.063 1.00 18.65 380 PHE A O 1
ATOM 2258 N N . GLU A 1 281 ? -32.317 17.659 1.536 1.00 19.73 381 GLU A N 1
ATOM 2259 C CA . GLU A 1 281 ? -32.524 16.336 0.932 1.00 20.50 381 GLU A CA 1
ATOM 2260 C C . GLU A 1 281 ? -33.049 16.431 -0.513 1.00 20.64 381 GLU A C 1
ATOM 2261 O O . GLU A 1 281 ? -32.603 15.663 -1.388 1.00 20.54 381 GLU A O 1
ATOM 2267 N N . GLU A 1 282 ? -33.955 17.376 -0.777 1.00 21.14 382 GLU A N 1
ATOM 2268 C CA . GLU A 1 282 ? -34.462 17.580 -2.149 1.00 21.34 382 GLU A CA 1
ATOM 2269 C C . GLU A 1 282 ? -33.358 17.997 -3.117 1.00 19.67 382 GLU A C 1
ATOM 2270 O O . GLU A 1 282 ? -33.384 17.623 -4.293 1.00 18.18 382 GLU A O 1
ATOM 2276 N N . ALA A 1 283 ? -32.397 18.778 -2.623 1.00 17.58 383 ALA A N 1
ATOM 2277 C CA . ALA A 1 283 ? -31.258 19.187 -3.447 1.00 16.63 383 ALA A CA 1
ATOM 2278 C C . ALA A 1 283 ? -30.457 17.972 -3.914 1.00 14.92 383 ALA A C 1
ATOM 2279 O O . ALA A 1 283 ? -30.170 17.828 -5.110 1.00 15.44 383 ALA A O 1
ATOM 2281 N N . LYS A 1 284 ? -30.108 17.092 -2.981 1.00 15.00 384 LYS A N 1
ATOM 2282 C CA . LYS A 1 284 ? -29.344 15.892 -3.350 1.00 15.09 384 LYS A CA 1
ATOM 2283 C C . LYS A 1 284 ? -30.163 14.998 -4.312 1.00 16.91 384 LYS A C 1
ATOM 2284 O O . LYS A 1 284 ? -29.637 14.445 -5.291 1.00 15.31 384 LYS A O 1
ATOM 2290 N N . GLU A 1 285 ? -31.458 14.878 -4.048 1.00 18.98 385 GLU A N 1
ATOM 2291 C CA . GLU A 1 285 ? -32.308 13.983 -4.839 1.00 21.16 385 GLU A CA 1
ATOM 2292 C C . GLU A 1 285 ? -32.440 14.407 -6.298 1.00 19.72 385 GLU A C 1
ATOM 2293 O O . GLU A 1 285 ? -32.320 13.569 -7.201 1.00 18.64 385 GLU A O 1
ATOM 2299 N N . LYS A 1 286 ? -32.689 15.699 -6.520 1.00 18.85 386 LYS A N 1
ATOM 2300 C CA . LYS A 1 286 ? -32.789 16.265 -7.860 1.00 18.70 386 LYS A CA 1
ATOM 2301 C C . LYS A 1 286 ? -31.460 16.162 -8.601 1.00 17.91 386 LYS A C 1
ATOM 2302 O O . LYS A 1 286 ? -31.437 15.933 -9.815 1.00 16.91 386 LYS A O 1
ATOM 2308 N N . MET A 1 287 ? -30.352 16.330 -7.876 1.00 17.17 387 MET A N 1
ATOM 2309 C CA . MET A 1 287 ? -29.025 16.114 -8.459 1.00 15.30 387 MET A CA 1
ATOM 2310 C C . MET A 1 287 ? -28.810 14.648 -8.892 1.00 15.40 387 MET A C 1
ATOM 2311 O O . MET A 1 287 ? -28.340 14.408 -9.995 1.00 14.08 387 MET A O 1
ATOM 2316 N N . ARG A 1 288 ? -29.176 13.672 -8.054 1.00 15.68 388 ARG A N 1
ATOM 2317 C CA A ARG A 1 288 ? -28.989 12.265 -8.421 0.50 16.81 388 ARG A CA 1
ATOM 2318 C CA B ARG A 1 288 ? -28.997 12.255 -8.411 0.50 16.17 388 ARG A CA 1
ATOM 2319 C C . ARG A 1 288 ? -29.805 11.889 -9.659 1.00 17.40 388 ARG A C 1
ATOM 2320 O O . ARG A 1 288 ? -29.326 11.180 -10.546 1.00 18.57 388 ARG A O 1
ATOM 2335 N N . GLU A 1 289 ? -31.032 12.371 -9.732 1.00 19.86 389 GLU A N 1
ATOM 2336 C CA . GLU A 1 289 ? -31.889 12.028 -10.859 1.00 22.57 389 GLU A CA 1
ATOM 2337 C C . GLU A 1 289 ? -31.425 12.696 -12.157 1.00 22.20 389 GLU A C 1
ATOM 2338 O O . GLU A 1 289 ? -31.502 12.102 -13.236 1.00 22.50 389 GLU A O 1
ATOM 2344 N N . PHE A 1 290 ? -30.908 13.914 -12.052 1.00 20.97 390 PHE A N 1
ATOM 2345 C CA . PHE A 1 290 ? -30.360 14.579 -13.225 1.00 21.09 390 PHE A CA 1
ATOM 2346 C C . PHE A 1 290 ? -29.116 13.840 -13.764 1.00 21.27 390 PHE A C 1
ATOM 2347 O O . PHE A 1 290 ? -28.977 13.640 -14.979 1.00 22.77 390 PHE A O 1
ATOM 2355 N N . ALA A 1 291 ? -28.231 13.415 -12.867 1.00 21.40 391 ALA A N 1
ATOM 2356 C CA . ALA A 1 291 ? -27.015 12.689 -13.267 1.00 21.88 391 ALA A CA 1
ATOM 2357 C C . ALA A 1 291 ? -27.318 11.418 -14.083 1.00 23.23 391 ALA A C 1
ATOM 2358 O O . ALA A 1 291 ? -26.545 11.022 -14.970 1.00 22.31 391 ALA A O 1
ATOM 2360 N N . LYS A 1 292 ? -28.458 10.800 -13.786 1.00 24.79 392 LYS A N 1
ATOM 2361 C CA . LYS A 1 292 ? -28.881 9.590 -14.482 1.00 26.96 392 LYS A CA 1
ATOM 2362 C C . LYS A 1 292 ? -29.375 9.820 -15.917 1.00 28.33 392 LYS A C 1
ATOM 2363 O O . LYS A 1 292 ? -29.500 8.866 -16.689 1.00 28.90 392 LYS A O 1
ATOM 2369 N N . THR A 1 293 ? -29.660 11.069 -16.275 1.00 29.20 393 THR A N 1
ATOM 2370 C CA . THR A 1 293 ? -30.230 11.370 -17.587 1.00 30.71 393 THR A CA 1
ATOM 2371 C C . THR A 1 293 ? -29.153 11.726 -18.615 1.00 32.62 393 THR A C 1
ATOM 2372 O O . THR A 1 293 ? -29.456 12.145 -19.739 1.00 33.06 393 THR A O 1
ATOM 2376 N N . ILE A 1 294 ? -27.900 11.535 -18.224 1.00 33.73 394 ILE A N 1
ATOM 2377 C CA . ILE A 1 294 ? -26.741 11.926 -19.028 1.00 35.65 394 ILE A CA 1
ATOM 2378 C C . ILE A 1 294 ? -26.607 11.289 -20.427 1.00 36.91 394 ILE A C 1
ATOM 2379 O O . ILE A 1 294 ? -25.967 11.868 -21.315 1.00 38.49 394 ILE A O 1
ATOM 2384 N N . LYS A 1 295 ? -27.203 10.115 -20.626 1.00 37.85 395 LYS A N 1
ATOM 2385 C CA . LYS A 1 295 ? -27.097 9.393 -21.903 1.00 39.00 395 LYS A CA 1
ATOM 2386 C C . LYS A 1 295 ? -25.693 8.851 -22.184 1.00 38.94 395 LYS A C 1
ATOM 2387 O O . LYS A 1 295 ? -25.180 8.952 -23.306 1.00 39.26 395 LYS A O 1
ATOM 2393 N N . ARG A 1 296 ? -25.075 8.278 -21.159 1.00 37.92 396 ARG A N 1
ATOM 2394 C CA . ARG A 1 296 ? -23.799 7.605 -21.328 1.00 36.95 396 ARG A CA 1
ATOM 2395 C C . ARG A 1 296 ? -24.102 6.166 -21.746 1.00 38.30 396 ARG A C 1
ATOM 2396 O O . ARG A 1 296 ? -25.042 5.558 -21.233 1.00 39.44 396 ARG A O 1
ATOM 2404 N N . PRO A 1 297 ? -23.324 5.622 -22.697 1.00 38.67 397 PRO A N 1
ATOM 2405 C CA . PRO A 1 297 ? -23.577 4.296 -23.256 1.00 38.81 397 PRO A CA 1
ATOM 2406 C C . PRO A 1 297 ? -22.932 3.141 -22.479 1.00 38.84 397 PRO A C 1
ATOM 2407 O O . PRO A 1 297 ? -22.554 2.126 -23.075 1.00 39.59 397 PRO A O 1
ATOM 2411 N N . PHE A 1 298 ? -22.803 3.300 -21.165 1.00 37.55 398 PHE A N 1
ATOM 2412 C CA . PHE A 1 298 ? -22.246 2.264 -20.298 1.00 35.47 398 PHE A CA 1
ATOM 2413 C C . PHE A 1 298 ? -22.417 2.709 -18.855 1.00 34.30 398 PHE A C 1
ATOM 2414 O O . PHE A 1 298 ? -22.697 3.885 -18.597 1.00 33.25 398 PHE A O 1
ATOM 2422 N N . GLY A 1 299 ? -22.271 1.764 -17.923 1.00 33.31 399 GLY A N 1
ATOM 2423 C CA . GLY A 1 299 ? -22.438 2.038 -16.490 1.00 31.84 399 GLY A CA 1
ATOM 2424 C C . GLY A 1 299 ? -21.130 1.772 -15.782 1.00 30.78 399 GLY A C 1
ATOM 2425 O O . GLY A 1 299 ? -20.263 1.085 -16.323 1.00 29.88 399 GLY A O 1
ATOM 2426 N N A VAL A 1 300 ? -20.980 2.297 -14.570 0.60 30.58 400 VAL A N 1
ATOM 2427 N N B VAL A 1 300 ? -20.969 2.329 -14.584 0.40 30.63 400 VAL A N 1
ATOM 2428 C CA A VAL A 1 300 ? -19.725 2.110 -13.846 0.60 30.24 400 VAL A CA 1
ATOM 2429 C CA B VAL A 1 300 ? -19.725 2.155 -13.827 0.40 30.39 400 VAL A CA 1
ATOM 2430 C C A VAL A 1 300 ? -19.896 2.035 -12.324 0.60 30.23 400 VAL A C 1
ATOM 2431 C C B VAL A 1 300 ? -19.954 1.981 -12.322 0.40 30.22 400 VAL A C 1
ATOM 2432 O O A VAL A 1 300 ? -20.712 2.761 -11.739 0.60 29.86 400 VAL A O 1
ATOM 2433 O O B VAL A 1 300 ? -20.861 2.591 -11.745 0.40 29.96 400 VAL A O 1
ATOM 2440 N N . LYS A 1 301 ? -19.127 1.138 -11.701 1.00 29.80 401 LYS A N 1
ATOM 2441 C CA . LYS A 1 301 ? -19.094 0.991 -10.240 1.00 28.99 401 LYS A CA 1
ATOM 2442 C C . LYS A 1 301 ? -17.690 1.308 -9.750 1.00 26.67 401 LYS A C 1
ATOM 2443 O O . LYS A 1 301 ? -16.731 1.241 -10.504 1.00 26.53 401 LYS A O 1
ATOM 2449 N N . TYR A 1 302 ? -17.567 1.636 -8.474 1.00 24.88 402 TYR A N 1
ATOM 2450 C CA . TYR A 1 302 ? -16.266 1.729 -7.866 1.00 22.26 402 TYR A CA 1
ATOM 2451 C C . TYR A 1 302 ? -16.006 0.498 -7.002 1.00 21.41 402 TYR A C 1
ATOM 2452 O O . TYR A 1 302 ? -16.887 0.051 -6.262 1.00 22.13 402 TYR A O 1
ATOM 2461 N N . ASN A 1 303 ? -14.806 -0.052 -7.101 1.00 18.41 403 ASN A N 1
ATOM 2462 C CA . ASN A 1 303 ? -14.387 -1.129 -6.199 1.00 17.35 403 ASN A CA 1
ATOM 2463 C C . ASN A 1 303 ? -13.390 -0.551 -5.209 1.00 16.32 403 ASN A C 1
ATOM 2464 O O . ASN A 1 303 ? -12.229 -0.315 -5.566 1.00 16.86 403 ASN A O 1
ATOM 2469 N N . PRO A 1 304 ? -13.828 -0.308 -3.957 1.00 16.28 404 PRO A N 1
ATOM 2470 C CA . PRO A 1 304 ? -12.898 0.315 -2.997 1.00 16.47 404 PRO A CA 1
ATOM 2471 C C . PRO A 1 304 ? -11.705 -0.555 -2.589 1.00 16.90 404 PRO A C 1
ATOM 2472 O O . PRO A 1 304 ? -10.739 -0.036 -2.029 1.00 15.89 404 PRO A O 1
ATOM 2476 N N . TYR A 1 305 ? -11.770 -1.861 -2.857 1.00 17.08 405 TYR A N 1
ATOM 2477 C CA . TYR A 1 305 ? -10.700 -2.790 -2.442 1.00 17.42 405 TYR A CA 1
ATOM 2478 C C . TYR A 1 305 ? -9.510 -2.780 -3.406 1.00 18.54 405 TYR A C 1
ATOM 2479 O O . TYR A 1 305 ? -8.361 -2.889 -2.975 1.00 19.25 405 TYR A O 1
ATOM 2488 N N . THR A 1 306 ? -9.777 -2.618 -4.699 1.00 18.36 406 THR A N 1
ATOM 2489 C CA . THR A 1 306 ? -8.701 -2.449 -5.678 1.00 19.26 406 THR A CA 1
ATOM 2490 C C . THR A 1 306 ? -8.469 -0.965 -6.003 1.00 20.32 406 THR A C 1
ATOM 2491 O O . THR A 1 306 ? -7.485 -0.626 -6.656 1.00 21.74 406 THR A O 1
ATOM 2495 N N . GLN A 1 307 ? -9.378 -0.110 -5.539 1.00 21.42 407 GLN A N 1
ATOM 2496 C CA . GLN A 1 307 ? -9.401 1.332 -5.840 1.00 23.37 407 GLN A CA 1
ATOM 2497 C C . GLN A 1 307 ? -9.444 1.583 -7.336 1.00 22.93 407 GLN A C 1
ATOM 2498 O O . GLN A 1 307 ? -8.636 2.346 -7.878 1.00 22.41 407 GLN A O 1
ATOM 2504 N N A SER A 1 308 ? -10.404 0.939 -7.993 0.50 23.64 408 SER A N 1
ATOM 2505 N N B SER A 1 308 ? -10.380 0.927 -8.007 0.50 22.43 408 SER A N 1
ATOM 2506 C CA A SER A 1 308 ? -10.545 0.997 -9.444 0.50 23.89 408 SER A CA 1
ATOM 2507 C CA B SER A 1 308 ? -10.493 1.023 -9.455 0.50 21.58 408 SER A CA 1
ATOM 2508 C C A SER A 1 308 ? -12.013 1.063 -9.845 0.50 24.11 408 SER A C 1
ATOM 2509 C C B SER A 1 308 ? -11.958 0.996 -9.835 0.50 22.05 408 SER A C 1
ATOM 2510 O O A SER A 1 308 ? -12.906 0.691 -9.067 0.50 23.58 408 SER A O 1
ATOM 2511 O O B SER A 1 308 ? -12.780 0.365 -9.153 0.50 21.39 408 SER A O 1
ATOM 2516 N N A VAL A 1 309 ? -12.248 1.536 -11.069 0.50 24.59 409 VAL A N 1
ATOM 2517 N N B VAL A 1 309 ? -12.282 1.689 -10.922 0.50 22.87 409 VAL A N 1
ATOM 2518 C CA A VAL A 1 309 ? -13.592 1.727 -11.598 0.50 25.79 409 VAL A CA 1
ATOM 2519 C CA B VAL A 1 309 ? -13.627 1.643 -11.452 0.50 24.35 409 VAL A CA 1
ATOM 2520 C C A VAL A 1 309 ? -13.938 0.601 -12.562 0.50 26.97 409 VAL A C 1
ATOM 2521 C C B VAL A 1 309 ? -13.794 0.350 -12.225 0.50 26.02 409 VAL A C 1
ATOM 2522 O O A VAL A 1 309 ? -13.227 0.386 -13.544 0.50 27.23 409 VAL A O 1
ATOM 2523 O O B VAL A 1 309 ? -12.826 -0.235 -12.719 0.50 25.89 409 VAL A O 1
ATOM 2530 N N . GLN A 1 310 ? -15.035 -0.104 -12.287 1.00 28.03 410 GLN A N 1
ATOM 2531 C CA . GLN A 1 310 ? -15.400 -1.276 -13.061 1.00 30.36 410 GLN A CA 1
ATOM 2532 C C . GLN A 1 310 ? -16.561 -0.931 -13.981 1.00 31.60 410 GLN A C 1
ATOM 2533 O O . GLN A 1 310 ? -17.563 -0.347 -13.561 1.00 31.33 410 GLN A O 1
ATOM 2539 N N . ILE A 1 311 ? -16.401 -1.292 -15.244 1.00 33.42 411 ILE A N 1
ATOM 2540 C CA . ILE A 1 311 ? -17.322 -0.905 -16.294 1.00 35.43 411 ILE A CA 1
ATOM 2541 C C . ILE A 1 311 ? -18.517 -1.855 -16.350 1.00 36.15 411 ILE A C 1
ATOM 2542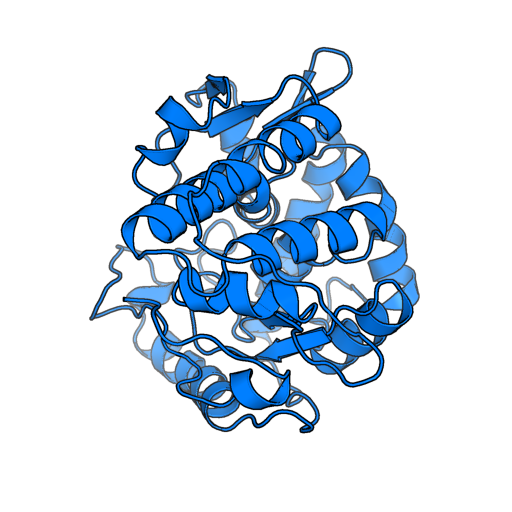 O O . ILE A 1 311 ? -18.479 -2.953 -15.783 1.00 37.02 411 ILE A O 1
#

Solvent-accessible surface area: 13729 Å² total

Organism: Gallus gallus (NCBI:txid9031)

Foldseek 3Di:
DFDDAFFFQQCCLPPHQPADDQPHRDDDPDCLRVVPVNVVVLVVQQVQLNPDGPPDQRDFDDDDQLLLQLLLCLVVLLVVCCVPAADVLLVVQPVVCVVQQVDDSRDDGTQNSLQVLLCVQANAGEREHSWHDDLLSQLLCLLLNYHYAYAAGGDSVASQAFLTDHRLLCSQLPSSQSSDNVSSVLSNLLSQLSGRFDPLLSLLLSQLCCLPQAFAWEDDPNAIHDNHSVLSRGSVLSCVVRVVPAAEEADDSVVRSPDDRRRGDRDNYHHYYHHNVRSSVNSSVSSVVRPDPDHWDADNVRRGIDD

Nearest PDB structures (foldseek):
  3e2t-assembly1_A  TM=1.003E+00  e=4.020E-63  Gallus gallus
  3hf6-assembly1_A  TM=9.523E-01  e=1.084E-48  Homo sapiens
  1kw0-assembly1_A-2  TM=9.751E-01  e=1.576E-43  Homo sapiens
  6hpo-assembly1_A  TM=9.209E-01  e=1.977E-43  Homo sapiens
  1tg2-assembly1_A  TM=9.226E-01  e=4.203E-42  Homo sapiens

B-factor: mean 17.26, std 7.51, range [4.74, 49.33]

InterPro domains:
  IPR001273 Aromatic amino acid hydroxylase [PTHR11473] (5-443)
  IPR002912 ACT domain [PF01842] (19-81)
  IPR002912 ACT domain [PS51671] (19-94)
  IPR005963 Tryptophan 5-monooxygenase [TIGR01270] (8-439)
  IPR018301 Aromatic amino acid hydroxylase, iron/copper binding site [PS00367] (269-280)
  IPR019773 Tyrosine 3-monooxygenase-like [PIRSF000336] (7-441)
  IPR019774 Aromatic amino acid hydroxylase, C-terminal [PF00351] (107-436)
  IPR019774 Aromatic amino acid hydroxylase, C-terminal [PR00372] (135-154)
  IPR019774 Aromatic amino acid hydroxylase, C-terminal [PR00372] (226-248)
  IPR019774 Aromatic amino acid hydroxylase, C-terminal [PR00372] (290-309)
  IPR019774 Aromatic amino acid hydroxylase, C-terminal [PR00372] (330-348)
  IPR019774 Aromatic amino acid hydroxylase, C-terminal [PR00372] (361-380)
  IPR019774 Aromatic amino acid hydroxylase, C-terminal [PR00372] (396-414)
  IPR019774 Aromatic amino acid hydroxylase, C-terminal [PS51410] (94-440)
  IPR036329 Aromatic amino acid monoxygenase, C-terminal domain superfamily [SSF56534] (106-439)
  IPR036951 Aromatic amino acid hydroxylase superfamily [G3DSA:1.10.800.10] (4-440)
  IPR041904 Tryptophan 5-hydroxylase, catalytic domain [cd03346] (107-393)
  IPR045865 ACT-like domain [SSF55021] (10-112)

Sequence (307 aa):
NIPWYPKKISDLDKCANRVLLMYGSDLDADHPGFKDNVYRKRRKYFADLAMNYKHGDPIPEIEFTEEEIKTWGTVYRELNKLYPTHACREYLKNLPLLTKYCGYREDNIPQLEDVSRFLKERTGFTIRPVAGYLSPRDFLAGLAFRVFHCTQYVRHSSSDPLYTPEPDTCHELLGHVPLLLAEPSFAQFSQEIGLASLGASDEAVQKLATCYFFTVEFGLCKQEGQLRVYGAGLLSSISELKHSLSGSSAKVKPFDPKVTCKQECLITTFQEVYFVSESFEEAKEKMRREFAKTIKRPFGVVKYNPYTQSSVVQI